Protein AF-0000000081352346 (afdb_homodimer)

Solvent-accessible surface area (backbone atoms only — not comparable to full-atom values): 15328 Å² total; per-residue (Å²): 121,77,80,64,69,74,57,73,77,65,72,72,70,68,69,68,62,64,83,67,43,49,46,31,8,33,27,40,32,35,30,35,24,39,84,90,34,55,32,55,65,33,42,35,36,36,27,31,54,47,97,57,98,49,74,63,44,80,37,30,72,49,52,19,38,88,72,5,35,43,74,44,60,26,45,48,70,31,82,56,86,77,39,43,28,40,38,38,42,38,58,53,92,51,90,59,80,88,38,24,44,31,44,57,38,34,52,50,72,88,39,56,20,75,35,71,58,47,81,43,69,44,64,49,34,29,42,40,47,48,41,44,47,56,61,53,44,74,44,74,76,125,127,74,78,71,63,70,60,72,75,64,74,73,69,68,70,69,64,65,84,67,42,51,48,30,9,33,27,38,31,36,30,33,25,39,84,89,34,56,32,55,64,33,42,35,35,34,28,32,54,48,98,57,98,49,75,62,44,79,35,31,73,50,52,19,38,90,71,5,36,42,74,45,59,25,44,50,71,32,80,56,85,77,39,43,28,40,40,37,42,36,58,52,92,51,88,61,80,88,40,23,45,31,44,55,38,35,52,51,71,87,38,55,20,72,35,71,59,46,80,43,69,45,63,48,34,29,41,40,47,48,43,46,46,57,60,52,45,75,44,74,78,126

Foldseek 3Di:
DVVPPVDDPVVCPVCPVVLWFFKKKFKEKEAEAAPPAGDWFKKKWKWFDDPDPDDTHTFFIDTAHRRRIDMDMGIDGHNDQTWIKMKIWACRVNPDPDKTKIDMDTDDSVQMDTDTGTPDYHYPYYDHPNDDDPVIDIDNDD/DVVVPVPDPPVCPVCPVVLWFFKKKFKEKEAEAAPPAGDWFKKKWKWFDDPDPDDTHTFWIDTAHRRRIDMDMGMDGHNDQTWIKMKIFACRVNPDPDWTKIDMDTDDSVRMDTDTGTPDYHYPYYDHPNDDDPVIDIDRDD

Sequence (284 aa):
MFLKAVLLILLSISSISALVGRTQSAAVRGVLICDGRPAIGVTVKLYDDDRGLDADDLMASGKTNQRGEFHLSGSEDEMTPIDPKLNIYHDCNDGIKPCQRKFTIKLPDSYISQGKTPSKVYDAGTIQLAGSFPGETRDCLHMFLKAVLLILLSISSISALVGRTQSAAVRGVLICDGRPAIGVTVKLYDDDRGLDADDLMASGKTNQRGEFHLSGSEDEMTPIDPKLNIYHDCNDGIKPCQRKFTIKLPDSYISQGKTPSKVYDAGTIQLAGSFPGETRDCLH

Structure (mmCIF, N/CA/C/O backbone):
data_AF-0000000081352346-model_v1
#
loop_
_entity.id
_entity.type
_entity.pdbx_description
1 polymer 'Uncharacterized protein'
#
loop_
_atom_site.group_PDB
_atom_site.id
_atom_site.type_symbol
_atom_site.label_atom_id
_atom_site.label_alt_id
_atom_site.label_comp_id
_atom_site.label_asym_id
_atom_site.label_entity_id
_atom_site.label_seq_id
_atom_site.pdbx_PDB_ins_code
_atom_site.Cartn_x
_atom_site.Cartn_y
_atom_site.Cartn_z
_atom_site.occupancy
_atom_site.B_iso_or_equiv
_atom_site.auth_seq_id
_atom_site.auth_comp_id
_atom_site.auth_asym_id
_atom_site.auth_atom_id
_atom_site.pdbx_PDB_model_num
ATOM 1 N N . MET A 1 1 ? -0.458 -57.312 -55.344 1 35.56 1 MET A N 1
ATOM 2 C CA . MET A 1 1 ? -1.522 -56.312 -55.281 1 35.56 1 MET A CA 1
ATOM 3 C C . MET A 1 1 ? -2.012 -56.125 -53.844 1 35.56 1 MET A C 1
ATOM 5 O O . MET A 1 1 ? -2.426 -55.031 -53.469 1 35.56 1 MET A O 1
ATOM 9 N N . PHE A 1 2 ? -2.16 -57.312 -53.062 1 45.59 2 PHE A N 1
ATOM 10 C CA . PHE A 1 2 ? -2.748 -57.25 -51.75 1 45.59 2 PHE A CA 1
ATOM 11 C C . PHE A 1 2 ? -1.75 -56.688 -50.719 1 45.59 2 PHE A C 1
ATOM 13 O O . PHE A 1 2 ? -2.119 -56.375 -49.594 1 45.59 2 PHE A O 1
ATOM 20 N N . LEU A 1 3 ? -0.378 -56.812 -50.969 1 41.81 3 LEU A N 1
ATOM 21 C CA . LEU A 1 3 ? 0.623 -56.344 -50.031 1 41.81 3 LEU A CA 1
ATOM 22 C C . LEU A 1 3 ? 0.544 -54.812 -49.906 1 41.81 3 LEU A C 1
ATOM 24 O O . LEU A 1 3 ? 1.227 -54.219 -49.062 1 41.81 3 LEU A O 1
ATOM 28 N N . LYS A 1 4 ? 0.038 -54.188 -51.062 1 40.5 4 LYS A N 1
ATOM 29 C CA . LYS A 1 4 ? 0.12 -52.719 -51.062 1 40.5 4 LYS A CA 1
ATOM 30 C C . LYS A 1 4 ? -0.688 -52.125 -49.906 1 40.5 4 LYS A C 1
ATOM 32 O O . LYS A 1 4 ? -0.552 -50.938 -49.594 1 40.5 4 LYS A O 1
ATOM 37 N N . ALA A 1 5 ? -1.791 -52.812 -49.719 1 41.94 5 ALA A N 1
ATOM 38 C CA . ALA A 1 5 ? -2.758 -51.938 -49.062 1 41.94 5 ALA A CA 1
ATOM 39 C C . ALA A 1 5 ? -2.504 -51.906 -47.562 1 41.94 5 ALA A C 1
ATOM 41 O O . ALA A 1 5 ? -3.258 -51.281 -46.812 1 41.94 5 ALA A O 1
ATOM 42 N N . VAL A 1 6 ? -1.802 -52.906 -47.031 1 48.19 6 VAL A N 1
ATOM 43 C CA . VAL A 1 6 ? -1.75 -52.781 -45.594 1 48.19 6 VAL A CA 1
ATOM 44 C C . VAL A 1 6 ? -0.95 -51.531 -45.188 1 48.19 6 VAL A C 1
ATOM 46 O O . VAL A 1 6 ? -0.602 -51.344 -44.031 1 48.19 6 VAL A O 1
ATOM 49 N N . LEU A 1 7 ? -0.473 -50.781 -46.281 1 40.06 7 LEU A N 1
ATOM 50 C CA . LEU A 1 7 ? 0.471 -49.75 -45.844 1 40.06 7 LEU A CA 1
ATOM 51 C C . LEU A 1 7 ? -0.11 -48.906 -44.719 1 40.06 7 LEU A C 1
ATOM 53 O O . LEU A 1 7 ? 0.518 -48.75 -43.656 1 40.06 7 LEU A O 1
ATOM 57 N N . LEU A 1 8 ? -0.041 -47.5 -44.969 1 41.44 8 LEU A N 1
ATOM 58 C CA . LEU A 1 8 ? 0.347 -46.312 -44.281 1 41.44 8 LEU A CA 1
ATOM 59 C C . LEU A 1 8 ? -0.8 -45.781 -43.406 1 41.44 8 LEU A C 1
ATOM 61 O O . LEU A 1 8 ? -1.386 -44.75 -43.719 1 41.44 8 LEU A O 1
ATOM 65 N N . ILE A 1 9 ? -1.853 -46.625 -43.188 1 45.47 9 ILE A N 1
ATOM 66 C CA . ILE A 1 9 ? -2.6 -45.781 -42.281 1 45.47 9 ILE A CA 1
ATOM 67 C C . ILE A 1 9 ? -1.724 -45.406 -41.062 1 45.47 9 ILE A C 1
ATOM 69 O O . ILE A 1 9 ? -1.449 -46.25 -40.219 1 45.47 9 ILE A O 1
ATOM 73 N N . LEU A 1 10 ? -0.438 -44.906 -41.281 1 44.53 10 LEU A N 1
ATOM 74 C CA . LEU A 1 10 ? 0.182 -44.156 -40.219 1 44.53 10 LEU A CA 1
ATOM 75 C C . LEU A 1 10 ? -0.856 -43.344 -39.438 1 44.53 10 LEU A C 1
ATOM 77 O O . LEU A 1 10 ? -1.447 -42.406 -40 1 44.53 10 LEU A O 1
ATOM 81 N N . LEU A 1 11 ? -1.68 -44.031 -38.656 1 45.81 11 LEU A N 1
ATOM 82 C CA . LEU A 1 11 ? -2.365 -43.312 -37.594 1 45.81 11 LEU A CA 1
ATOM 83 C C . LEU A 1 11 ? -1.514 -42.156 -37.094 1 45.81 11 LEU A C 1
ATOM 85 O O . LEU A 1 11 ? -0.454 -42.375 -36.5 1 45.81 11 LEU A O 1
ATOM 89 N N . SER A 1 12 ? -1.348 -41.094 -37.938 1 45.81 12 SER A N 1
ATOM 90 C CA . SER A 1 12 ? -0.944 -39.812 -37.344 1 45.81 12 SER A CA 1
ATOM 91 C C . SER A 1 12 ? -1.551 -39.625 -35.969 1 45.81 12 SER A C 1
ATOM 93 O O . SER A 1 12 ? -2.736 -39.312 -35.844 1 45.81 12 SER A O 1
ATOM 95 N N . ILE A 1 13 ? -1.298 -40.531 -35.031 1 45.78 13 ILE A N 1
ATOM 96 C CA . ILE A 1 13 ? -1.485 -40.031 -33.688 1 45.78 13 ILE A CA 1
ATOM 97 C C . ILE A 1 13 ? -1.03 -38.594 -33.562 1 45.78 13 ILE A C 1
ATOM 99 O O . ILE A 1 13 ? 0.167 -38.312 -33.656 1 45.78 13 ILE A O 1
ATOM 103 N N . SER A 1 14 ? -1.643 -37.719 -34.344 1 45.28 14 SER A N 1
ATOM 104 C CA . SER A 1 14 ? -1.488 -36.344 -33.906 1 45.28 14 SER A CA 1
ATOM 105 C C . SER A 1 14 ? -1.472 -36.25 -32.375 1 45.28 14 SER A C 1
ATOM 107 O O . SER A 1 14 ? -2.492 -36.5 -31.719 1 45.28 14 SER A O 1
ATOM 109 N N . SER A 1 15 ? -0.421 -36.781 -31.75 1 46.72 15 SER A N 1
ATOM 110 C CA . SER A 1 15 ? -0.227 -36.281 -30.391 1 46.72 15 SER A CA 1
ATOM 111 C C . SER A 1 15 ? -0.682 -34.844 -30.25 1 46.72 15 SER A C 1
ATOM 113 O O . SER A 1 15 ? 0.035 -33.906 -30.641 1 46.72 15 SER A O 1
ATOM 115 N N . ILE A 1 16 ? -1.926 -34.625 -30.562 1 44.47 16 ILE A N 1
ATOM 116 C CA . ILE A 1 16 ? -2.293 -33.344 -29.969 1 44.47 16 ILE A CA 1
ATOM 117 C C . ILE A 1 16 ? -1.6 -33.156 -28.625 1 44.47 16 ILE A C 1
ATOM 119 O O . ILE A 1 16 ? -1.949 -33.844 -27.656 1 44.47 16 ILE A O 1
ATOM 123 N N . SER A 1 17 ? -0.328 -33.188 -28.625 1 44.06 17 SER A N 1
ATOM 124 C CA . SER A 1 17 ? 0.228 -32.625 -27.406 1 44.06 17 SER A CA 1
ATOM 125 C C . SER A 1 17 ? -0.65 -31.5 -26.859 1 44.06 17 SER A C 1
ATOM 127 O O . SER A 1 17 ? -0.782 -30.453 -27.484 1 44.06 17 SER A O 1
ATOM 129 N N . ALA A 1 18 ? -1.83 -31.812 -26.438 1 46.66 18 ALA A N 1
ATOM 130 C CA . ALA A 1 18 ? -2.514 -30.797 -25.656 1 46.66 18 ALA A CA 1
ATOM 131 C C . ALA A 1 18 ? -1.518 -29.812 -25.047 1 46.66 18 ALA A C 1
ATOM 133 O O . ALA A 1 18 ? -0.593 -30.219 -24.328 1 46.66 18 ALA A O 1
ATOM 134 N N . LEU A 1 19 ? -1.11 -28.875 -25.75 1 48.84 19 LEU A N 1
ATOM 135 C CA . LEU A 1 19 ? -0.397 -27.75 -25.141 1 48.84 19 LEU A CA 1
ATOM 136 C C . LEU A 1 19 ? -0.867 -27.531 -23.703 1 48.84 19 LEU A C 1
ATOM 138 O O . LEU A 1 19 ? -1.85 -26.828 -23.469 1 48.84 19 LEU A O 1
ATOM 142 N N . VAL A 1 20 ? -1.03 -28.609 -22.875 1 54.97 20 VAL A N 1
ATOM 143 C CA . VAL A 1 20 ? -1.454 -28.594 -21.469 1 54.97 20 VAL A CA 1
ATOM 144 C C . VAL A 1 20 ? -0.704 -27.5 -20.719 1 54.97 20 VAL A C 1
ATOM 146 O O . VAL A 1 20 ? 0.53 -27.484 -20.703 1 54.97 20 VAL A O 1
ATOM 149 N N . GLY A 1 21 ? -1.212 -26.328 -20.516 1 71.56 21 GLY A N 1
ATOM 150 C CA . GLY A 1 21 ? -0.652 -25.297 -19.656 1 71.56 21 GLY A CA 1
ATOM 151 C C . GLY A 1 21 ? -0.057 -25.844 -18.375 1 71.56 21 GLY A C 1
ATOM 152 O O . GLY A 1 21 ? -0.24 -27.031 -18.062 1 71.56 21 GLY A O 1
ATOM 153 N N . ARG A 1 22 ? 1.06 -25.344 -17.891 1 88.62 22 ARG A N 1
ATOM 154 C CA . ARG A 1 22 ? 1.687 -25.688 -16.609 1 88.62 22 ARG A CA 1
ATOM 155 C C . ARG A 1 22 ? 0.92 -25.078 -15.445 1 88.62 22 ARG A C 1
ATOM 157 O O . ARG A 1 22 ? 0.465 -23.938 -15.531 1 88.62 22 ARG A O 1
ATOM 164 N N . THR A 1 23 ? 0.645 -26.016 -14.438 1 95.25 23 THR A N 1
ATOM 165 C CA . THR A 1 23 ? 0.012 -25.531 -13.211 1 95.25 23 THR A CA 1
ATOM 166 C C . THR A 1 23 ? 0.986 -24.688 -12.398 1 95.25 23 THR A C 1
ATOM 168 O O . THR A 1 23 ? 2.127 -25.094 -12.164 1 95.25 23 THR A O 1
ATOM 171 N N . GLN A 1 24 ? 0.553 -23.469 -12.102 1 97.12 24 GLN A N 1
ATOM 172 C CA . GLN A 1 24 ? 1.325 -22.562 -11.273 1 97.12 24 GLN A CA 1
ATOM 173 C C . GLN A 1 24 ? 0.486 -22.016 -10.117 1 97.12 24 GLN A C 1
ATOM 175 O O . GLN A 1 24 ? -0.738 -21.922 -10.227 1 97.12 24 GLN A O 1
ATOM 180 N N . SER A 1 25 ? 1.12 -21.75 -8.992 1 98.25 25 SER A N 1
ATOM 181 C CA . SER A 1 25 ? 0.395 -21.328 -7.801 1 98.25 25 SER A CA 1
ATOM 182 C C . SER A 1 25 ? 1.075 -20.141 -7.129 1 98.25 25 SER A C 1
ATOM 184 O O . SER A 1 25 ? 2.234 -19.844 -7.422 1 98.25 25 SER A O 1
ATOM 186 N N . ALA A 1 26 ? 0.337 -19.453 -6.328 1 98.62 26 ALA A N 1
ATOM 187 C CA . ALA A 1 26 ? 0.814 -18.359 -5.5 1 98.62 26 ALA A CA 1
ATOM 188 C C . ALA A 1 26 ? 0.029 -18.266 -4.191 1 98.62 26 ALA A C 1
ATOM 190 O O . ALA A 1 26 ? -1.116 -18.719 -4.121 1 98.62 26 ALA A O 1
ATOM 191 N N . ALA A 1 27 ? 0.667 -17.688 -3.18 1 98.88 27 ALA A N 1
ATOM 192 C CA . ALA A 1 27 ? 0.032 -17.453 -1.885 1 98.88 27 ALA A CA 1
ATOM 193 C C . ALA A 1 27 ? 0.396 -16.078 -1.328 1 98.88 27 ALA A C 1
ATOM 195 O O . ALA A 1 27 ? 1.504 -15.594 -1.552 1 98.88 27 ALA A O 1
ATOM 196 N N . VAL A 1 28 ? -0.519 -15.523 -0.665 1 98.88 28 VAL A N 1
ATOM 197 C CA . VAL A 1 28 ? -0.331 -14.211 -0.061 1 98.88 28 VAL A CA 1
ATOM 198 C C . VAL A 1 28 ? -1.029 -14.164 1.296 1 98.88 28 VAL A C 1
ATOM 200 O O . VAL A 1 28 ? -2.094 -14.758 1.477 1 98.88 28 VAL A O 1
ATOM 203 N N . ARG A 1 29 ? -0.465 -13.477 2.211 1 98.88 29 ARG A N 1
ATOM 204 C CA . ARG A 1 29 ? -1.07 -13.203 3.51 1 98.88 29 ARG A CA 1
ATOM 205 C C . ARG A 1 29 ? -0.835 -11.758 3.934 1 98.88 29 ARG A C 1
ATOM 207 O O . ARG A 1 29 ? -0.012 -11.055 3.34 1 98.88 29 ARG A O 1
ATOM 214 N N . GLY A 1 30 ? -1.543 -11.328 4.902 1 98.81 30 GLY A N 1
ATOM 215 C CA . GLY A 1 30 ? -1.367 -9.992 5.449 1 98.81 30 GLY A CA 1
ATOM 216 C C . GLY A 1 30 ? -2.381 -9.648 6.52 1 98.81 30 GLY A C 1
ATOM 217 O O . GLY A 1 30 ? -3.17 -10.5 6.938 1 98.81 30 GLY A O 1
ATOM 218 N N . VAL A 1 31 ? -2.223 -8.469 7.051 1 98.88 31 VAL A N 1
ATOM 219 C CA . VAL A 1 31 ? -3.139 -7.883 8.023 1 98.88 31 VAL A CA 1
ATOM 220 C C . VAL A 1 31 ? -3.658 -6.543 7.508 1 98.88 31 VAL A C 1
ATOM 222 O O . VAL A 1 31 ? -2.885 -5.719 7.012 1 98.88 31 VAL A O 1
ATOM 225 N N . LEU A 1 32 ? -4.887 -6.398 7.582 1 98.88 32 LEU A N 1
ATOM 226 C CA . LEU A 1 32 ? -5.496 -5.129 7.199 1 98.88 32 LEU A CA 1
ATOM 227 C C . LEU A 1 32 ? -6.008 -4.383 8.422 1 98.88 32 LEU A C 1
ATOM 229 O O . LEU A 1 32 ? -6.629 -4.98 9.305 1 98.88 32 LEU A O 1
ATOM 233 N N . ILE A 1 33 ? -5.715 -3.115 8.445 1 98.62 33 ILE A N 1
ATOM 234 C CA . ILE A 1 33 ? -6.215 -2.281 9.539 1 98.62 33 ILE A CA 1
ATOM 235 C C . ILE A 1 33 ? -6.887 -1.034 8.961 1 98.62 33 ILE A C 1
ATOM 237 O O . ILE A 1 33 ? -6.574 -0.611 7.848 1 98.62 33 ILE A O 1
ATOM 241 N N . CYS A 1 34 ? -7.793 -0.484 9.688 1 97.94 34 CYS A N 1
ATOM 242 C CA . CYS A 1 34 ? -8.469 0.776 9.406 1 97.94 34 CYS A CA 1
ATOM 243 C C . CYS A 1 34 ? -8.43 1.699 10.617 1 97.94 34 CYS A C 1
ATOM 245 O O . CYS A 1 34 ? -9.109 1.445 11.617 1 97.94 34 CYS A O 1
ATOM 247 N N . ASP A 1 35 ? -7.609 2.738 10.516 1 96 35 ASP A N 1
ATOM 248 C CA . ASP A 1 35 ? -7.465 3.73 11.57 1 96 35 ASP A CA 1
ATOM 249 C C . ASP A 1 35 ? -7.09 3.068 12.898 1 96 35 ASP A C 1
ATOM 251 O O . ASP A 1 35 ? -7.695 3.355 13.938 1 96 35 ASP A O 1
ATOM 255 N N . GLY A 1 36 ? -6.188 2.168 12.75 1 93.62 36 GLY A N 1
ATOM 256 C CA . GLY A 1 36 ? -5.59 1.606 13.945 1 93.62 36 GLY A CA 1
ATOM 257 C C . GLY A 1 36 ? -6.336 0.396 14.477 1 93.62 36 GLY A C 1
ATOM 258 O O . GLY A 1 36 ? -5.91 -0.228 15.445 1 93.62 36 GLY A O 1
ATOM 259 N N . ARG A 1 37 ? -7.414 0.087 13.859 1 97.12 37 ARG A N 1
ATOM 260 C CA . ARG A 1 37 ? -8.172 -1.093 14.258 1 97.12 37 ARG A CA 1
ATOM 261 C C . ARG A 1 37 ? -8.141 -2.16 13.172 1 97.12 37 ARG A C 1
ATOM 263 O O . ARG A 1 37 ? -8.016 -1.842 11.984 1 97.12 37 ARG A O 1
ATOM 270 N N . PRO A 1 38 ? -8.266 -3.459 13.625 1 98.56 38 PRO A N 1
ATOM 271 C CA . PRO A 1 38 ? -8.359 -4.496 12.594 1 98.56 38 PRO A CA 1
ATOM 272 C C . PRO A 1 38 ? -9.508 -4.262 11.617 1 98.56 38 PRO A C 1
ATOM 274 O O . PRO A 1 38 ? -10.625 -3.941 12.039 1 98.56 38 PRO A O 1
ATOM 277 N N . ALA A 1 39 ? -9.258 -4.336 10.398 1 98.5 39 ALA A N 1
ATOM 278 C CA . ALA A 1 39 ? -10.312 -4.289 9.391 1 98.5 39 ALA A CA 1
ATOM 279 C C . ALA A 1 39 ? -10.938 -5.664 9.188 1 98.5 39 ALA A C 1
ATOM 281 O O . ALA A 1 39 ? -10.438 -6.477 8.406 1 98.5 39 ALA A O 1
ATOM 282 N N . ILE A 1 40 ? -12.008 -5.914 9.781 1 98.31 40 ILE A N 1
ATOM 283 C CA . ILE A 1 40 ? -12.641 -7.227 9.852 1 98.31 40 ILE A CA 1
ATOM 284 C C . ILE A 1 40 ? -13.594 -7.406 8.672 1 98.31 40 ILE A C 1
ATOM 286 O O . ILE A 1 40 ? -14.328 -6.48 8.312 1 98.31 40 ILE A O 1
ATOM 290 N N . GLY A 1 41 ? -13.602 -8.516 8.094 1 97.88 41 GLY A N 1
ATOM 291 C CA . GLY A 1 41 ? -14.57 -8.867 7.07 1 97.88 41 GLY A CA 1
ATOM 292 C C . GLY A 1 41 ? -14.289 -8.227 5.727 1 97.88 41 GLY A C 1
ATOM 293 O O . GLY A 1 41 ? -15.195 -8.062 4.906 1 97.88 41 GLY A O 1
ATOM 294 N N . VAL A 1 42 ? -13.078 -7.785 5.539 1 98 42 VAL A N 1
ATOM 295 C CA . VAL A 1 42 ? -12.68 -7.195 4.266 1 98 42 VAL A CA 1
ATOM 296 C C . VAL A 1 42 ? -12.469 -8.297 3.229 1 98 42 VAL A C 1
ATOM 298 O O . VAL A 1 42 ? -11.781 -9.281 3.492 1 98 42 VAL A O 1
ATOM 301 N N . THR A 1 43 ? -13.055 -8.117 2.059 1 98.25 43 THR A N 1
ATOM 302 C CA . THR A 1 43 ? -12.906 -9.086 0.981 1 98.25 43 THR A CA 1
ATOM 303 C C . THR A 1 43 ? -11.547 -8.93 0.299 1 98.25 43 THR A C 1
ATOM 305 O O . THR A 1 43 ? -11.164 -7.82 -0.083 1 98.25 43 THR A O 1
ATOM 308 N N . VAL A 1 44 ? -10.883 -10.062 0.194 1 98.75 44 VAL A N 1
ATOM 309 C CA . VAL A 1 44 ? -9.609 -10.125 -0.517 1 98.75 44 VAL A CA 1
ATOM 310 C C . VAL A 1 44 ? -9.664 -11.219 -1.575 1 98.75 44 VAL A C 1
ATOM 312 O O . VAL A 1 44 ? -10.242 -12.281 -1.348 1 98.75 44 VAL A O 1
ATOM 315 N N . LYS A 1 45 ? -9.078 -10.922 -2.725 1 98.5 45 LYS A N 1
ATOM 316 C CA . LYS A 1 45 ? -9.055 -11.891 -3.818 1 98.5 45 LYS A CA 1
ATOM 317 C C . LYS A 1 45 ? -7.676 -11.953 -4.469 1 98.5 45 LYS A C 1
ATOM 319 O O . LYS A 1 45 ? -7.027 -10.93 -4.664 1 98.5 45 LYS A O 1
ATOM 324 N N . LEU A 1 46 ? -7.262 -13.148 -4.73 1 98.56 46 LEU A N 1
ATOM 325 C CA . LEU A 1 46 ? -6.047 -13.438 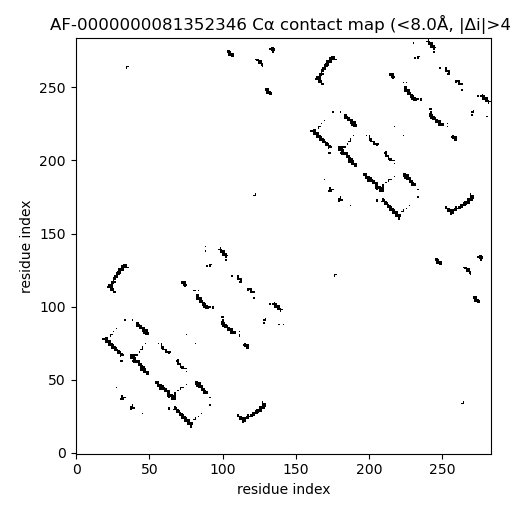-5.484 1 98.56 46 LEU A CA 1
ATOM 326 C C . LEU A 1 46 ? -6.379 -13.828 -6.922 1 98.56 46 LEU A C 1
ATOM 328 O O . LEU A 1 46 ? -7.133 -14.773 -7.156 1 98.56 46 LEU A O 1
ATOM 332 N N . TYR A 1 47 ? -5.832 -13.047 -7.855 1 97.25 47 TYR A N 1
ATOM 333 C CA . TYR A 1 47 ? -6.098 -13.266 -9.273 1 97.25 47 TYR A CA 1
ATOM 334 C C . TYR A 1 47 ? -4.816 -13.617 -10.016 1 97.25 47 TYR A C 1
ATOM 336 O O . TYR A 1 47 ? -3.717 -13.297 -9.562 1 97.25 47 TYR A O 1
ATOM 344 N N . ASP A 1 48 ? -4.992 -14.289 -11.086 1 95.88 48 ASP A N 1
ATOM 345 C CA . ASP A 1 48 ? -4.023 -14.273 -12.18 1 95.88 48 ASP A CA 1
ATOM 346 C C . ASP A 1 48 ? -4.391 -13.227 -13.227 1 95.88 48 ASP A C 1
ATOM 348 O O . ASP A 1 48 ? -5.438 -13.328 -13.875 1 95.88 48 ASP A O 1
ATOM 352 N N . ASP A 1 49 ? -3.51 -12.211 -13.234 1 91.25 49 ASP A N 1
ATOM 353 C CA . ASP A 1 49 ? -3.758 -11.117 -14.172 1 91.25 49 ASP A CA 1
ATOM 354 C C . ASP A 1 49 ? -3.416 -11.531 -15.602 1 91.25 49 ASP A C 1
ATOM 356 O O . ASP A 1 49 ? -2.262 -11.836 -15.906 1 91.25 49 ASP A O 1
ATOM 360 N N . ASP A 1 50 ? -4.34 -11.547 -16.469 1 78.75 50 ASP A N 1
ATOM 361 C CA . ASP A 1 50 ? -4.09 -11.891 -17.875 1 78.75 50 ASP A CA 1
ATOM 362 C C . ASP A 1 50 ? -3.967 -10.633 -18.734 1 78.75 50 ASP A C 1
ATOM 364 O O . ASP A 1 50 ? -4.832 -9.758 -18.688 1 78.75 50 ASP A O 1
ATOM 368 N N . ARG A 1 51 ? -2.775 -10.148 -19.094 1 61.94 51 ARG A N 1
ATOM 369 C CA . ARG A 1 51 ? -2.465 -8.945 -19.875 1 61.94 51 ARG A CA 1
ATOM 370 C C . ARG A 1 51 ? -3.117 -9 -21.25 1 61.94 51 ARG A C 1
ATOM 372 O O . ARG A 1 51 ? -3.201 -7.984 -21.938 1 61.94 51 ARG A O 1
ATOM 379 N N . GLY A 1 52 ? -4.133 -9.773 -21.438 1 55.56 52 GLY A N 1
ATOM 380 C CA . GLY A 1 52 ? -4.789 -9.867 -22.734 1 55.56 52 GLY A CA 1
ATOM 381 C C . GLY A 1 52 ? -6.301 -9.758 -22.641 1 55.56 52 GLY A C 1
ATOM 382 O O . GLY A 1 52 ? -6.824 -9.062 -21.766 1 55.56 52 GLY A O 1
ATOM 383 N N . LEU A 1 53 ? -6.926 -10.18 -23.734 1 56.12 53 LEU A N 1
ATOM 384 C CA . LEU A 1 53 ? -8.359 -10.078 -23.984 1 56.12 53 LEU A CA 1
ATOM 385 C C . LEU A 1 53 ? -9.156 -10.875 -22.953 1 56.12 53 LEU A C 1
ATOM 387 O O . LEU A 1 53 ? -10.367 -10.719 -22.844 1 56.12 53 LEU A O 1
ATOM 391 N N . ASP A 1 54 ? -8.391 -11.586 -22.109 1 59.78 54 ASP A N 1
ATOM 392 C CA . ASP A 1 54 ? -9.156 -12.461 -21.234 1 59.78 54 ASP A CA 1
ATOM 393 C C . ASP A 1 54 ? -9.266 -11.867 -19.828 1 59.78 54 ASP A C 1
ATOM 395 O O . ASP A 1 54 ? -8.406 -11.094 -19.406 1 59.78 54 ASP A O 1
ATOM 399 N N . ALA A 1 55 ? -10.398 -12.117 -19.281 1 71.81 55 ALA A N 1
ATOM 400 C CA . ALA A 1 55 ? -10.688 -11.688 -17.906 1 71.81 55 ALA A CA 1
ATOM 401 C C . ALA A 1 55 ? -9.719 -12.328 -16.922 1 71.81 55 ALA A C 1
ATOM 403 O O . ALA A 1 55 ? -9.195 -13.414 -17.172 1 71.81 55 ALA A O 1
ATOM 404 N N . ASP A 1 56 ? -9.359 -11.57 -15.852 1 82.94 56 ASP A N 1
ATOM 405 C CA . ASP A 1 56 ? -8.555 -12.109 -14.758 1 82.94 56 ASP A CA 1
ATOM 406 C C . ASP A 1 56 ? -9.156 -13.414 -14.227 1 82.94 56 ASP A C 1
ATOM 408 O O . ASP A 1 56 ? -10.375 -13.555 -14.148 1 82.94 56 ASP A O 1
ATOM 412 N N . ASP A 1 57 ? -8.273 -14.43 -13.992 1 91.25 57 ASP A N 1
ATOM 413 C CA . ASP A 1 57 ? -8.727 -15.68 -13.383 1 91.25 57 ASP A CA 1
ATOM 414 C C . ASP A 1 57 ? -8.656 -15.602 -11.859 1 91.25 57 ASP A C 1
ATOM 416 O O . ASP A 1 57 ? -7.602 -15.305 -11.297 1 91.25 57 ASP A O 1
ATOM 420 N N . LEU A 1 58 ? -9.766 -15.875 -11.266 1 95.56 58 LEU A N 1
ATOM 421 C CA . LEU A 1 58 ? -9.805 -15.914 -9.805 1 95.56 58 LEU A CA 1
ATOM 422 C C . LEU A 1 58 ? -9.141 -17.172 -9.281 1 95.56 58 LEU A C 1
ATOM 424 O O . LEU A 1 58 ? -9.586 -18.281 -9.57 1 95.56 58 LEU A O 1
ATOM 428 N N . MET A 1 59 ? -8.109 -16.953 -8.5 1 97.38 59 MET A N 1
ATOM 429 C CA . MET A 1 59 ? -7.41 -18.109 -7.938 1 97.38 59 MET A CA 1
ATOM 430 C C . MET A 1 59 ? -7.918 -18.422 -6.535 1 97.38 59 MET A C 1
ATOM 432 O O . MET A 1 59 ? -7.961 -19.578 -6.133 1 97.38 59 MET A O 1
ATOM 436 N N . ALA A 1 60 ? -8.211 -17.438 -5.75 1 98.25 60 ALA A N 1
ATOM 437 C CA . ALA A 1 60 ? -8.711 -17.609 -4.387 1 98.25 60 ALA A CA 1
ATOM 438 C C . ALA A 1 60 ? -9.414 -16.344 -3.9 1 98.25 60 ALA A C 1
ATOM 440 O O . ALA A 1 60 ? -9.148 -15.25 -4.395 1 98.25 60 ALA A O 1
ATOM 441 N N . SER A 1 61 ? -10.297 -16.531 -2.984 1 98.5 61 SER A N 1
ATOM 442 C CA . SER A 1 61 ? -11 -15.43 -2.33 1 98.5 61 SER A CA 1
ATOM 443 C C . SER A 1 61 ? -11.18 -15.695 -0.839 1 98.5 61 SER A C 1
ATOM 445 O O . SER A 1 61 ? -11.227 -16.844 -0.413 1 98.5 61 SER A O 1
ATOM 447 N N . GLY A 1 62 ? -11.211 -14.641 -0.078 1 98.44 62 GLY A N 1
ATOM 448 C CA . GLY A 1 62 ? -11.438 -14.742 1.355 1 98.44 62 GLY A CA 1
ATOM 449 C C . GLY A 1 62 ? -11.781 -13.414 2 1 98.44 62 GLY A C 1
ATOM 450 O O . GLY A 1 62 ? -12 -12.414 1.305 1 98.44 62 GLY A O 1
ATOM 451 N N . LYS A 1 63 ? -11.961 -13.492 3.322 1 98.62 63 LYS A N 1
ATOM 452 C CA . LYS A 1 63 ? -12.219 -12.305 4.137 1 98.62 63 LYS A CA 1
ATOM 453 C C . LYS A 1 63 ? -11.273 -12.25 5.34 1 98.62 63 LYS A C 1
ATOM 455 O O . LYS A 1 63 ? -10.852 -13.297 5.848 1 98.62 63 LYS A O 1
ATOM 460 N N . THR A 1 64 ? -10.977 -11.07 5.691 1 98.88 64 THR A N 1
ATOM 461 C CA . THR A 1 64 ? -10.148 -10.93 6.879 1 98.88 64 THR A CA 1
ATOM 462 C C . THR A 1 64 ? -10.906 -11.398 8.125 1 98.88 64 THR A C 1
ATOM 464 O O . THR A 1 64 ? -12.125 -11.258 8.203 1 98.88 64 THR A O 1
ATOM 467 N N . ASN A 1 65 ? -10.156 -11.898 9.055 1 98.75 65 ASN A N 1
ATOM 468 C CA . ASN A 1 65 ? -10.742 -12.375 10.305 1 98.75 65 ASN A CA 1
ATOM 469 C C . ASN A 1 65 ? -10.812 -11.258 11.344 1 98.75 65 ASN A C 1
ATOM 471 O O . ASN A 1 65 ? -10.672 -10.086 11.016 1 98.75 65 ASN A O 1
ATOM 475 N N . GLN A 1 66 ? -11.023 -11.586 12.641 1 98.62 66 GLN A N 1
ATOM 476 C CA . GLN A 1 66 ? -11.266 -10.633 13.719 1 98.62 66 GLN A CA 1
ATOM 477 C C . GLN A 1 66 ? -10.008 -9.828 14.031 1 98.62 66 GLN A C 1
ATOM 479 O O . GLN A 1 66 ? -10.078 -8.797 14.703 1 98.62 66 GLN A O 1
ATOM 484 N N . ARG A 1 67 ? -8.891 -10.328 13.578 1 98.62 67 ARG A N 1
ATOM 485 C CA . ARG A 1 67 ? -7.637 -9.609 13.797 1 98.62 67 ARG A CA 1
ATOM 486 C C . ARG A 1 67 ? -7.195 -8.875 12.539 1 98.62 67 ARG A C 1
ATOM 488 O O . ARG A 1 67 ? -6.07 -8.383 12.461 1 98.62 67 ARG A O 1
ATOM 495 N N . GLY A 1 68 ? -8.023 -8.891 11.484 1 98.88 68 GLY A N 1
ATOM 496 C CA . GLY A 1 68 ? -7.691 -8.266 10.219 1 98.88 68 GLY A CA 1
ATOM 497 C C . GLY A 1 68 ? -6.785 -9.117 9.344 1 98.88 68 GLY A C 1
ATOM 498 O O . GLY A 1 68 ? -6.258 -8.641 8.336 1 98.88 68 GLY A O 1
ATOM 499 N N . GLU A 1 69 ? -6.617 -10.352 9.711 1 98.94 69 GLU A N 1
ATOM 500 C CA . GLU A 1 69 ? -5.672 -11.219 9.016 1 98.94 69 GLU A CA 1
ATOM 501 C C . GLU A 1 69 ? -6.336 -11.938 7.848 1 98.94 69 GLU A C 1
ATOM 503 O O . GLU A 1 69 ? -7.523 -12.266 7.906 1 98.94 69 GLU A O 1
ATOM 508 N N . PHE A 1 70 ? -5.59 -12.227 6.859 1 98.88 70 PHE A N 1
ATOM 509 C CA . PHE A 1 70 ? -6.027 -13.07 5.758 1 98.88 70 PHE A CA 1
ATOM 510 C C . PHE A 1 70 ? -4.875 -13.922 5.234 1 98.88 70 PHE A C 1
ATOM 512 O O . PHE A 1 70 ? -3.707 -13.594 5.457 1 98.88 70 PHE A O 1
ATOM 519 N N . HIS A 1 71 ? -5.176 -14.961 4.605 1 98.88 71 HIS A N 1
ATOM 520 C CA . HIS A 1 71 ? -4.285 -15.852 3.875 1 98.88 71 HIS A CA 1
ATOM 521 C C . HIS A 1 71 ? -4.992 -16.469 2.674 1 98.88 71 HIS A C 1
ATOM 523 O O . HIS A 1 71 ? -6.039 -17.109 2.826 1 98.88 71 HIS A O 1
ATOM 529 N N . LEU A 1 72 ? -4.461 -16.234 1.517 1 98.88 72 LEU A N 1
ATOM 530 C CA . LEU A 1 72 ? -4.996 -16.797 0.283 1 98.88 72 LEU A CA 1
ATOM 531 C C . LEU A 1 72 ? -3.945 -17.656 -0.42 1 98.88 72 LEU A C 1
ATOM 533 O O . LEU A 1 72 ? -2.762 -17.312 -0.434 1 98.88 72 LEU A O 1
ATOM 537 N N . SER A 1 73 ? -4.359 -18.672 -0.948 1 98.69 73 SER A N 1
ATOM 538 C CA . SER A 1 73 ? -3.559 -19.562 -1.789 1 98.69 73 SER A CA 1
ATOM 539 C C . SER A 1 73 ? -4.383 -20.125 -2.941 1 98.69 73 SER A C 1
ATOM 541 O O . SER A 1 73 ? -5.531 -20.531 -2.746 1 98.69 73 SER A O 1
ATOM 543 N N . GLY A 1 74 ? -3.793 -20.094 -4.121 1 98.19 74 GLY A N 1
ATOM 544 C CA . GLY A 1 74 ? -4.508 -20.609 -5.281 1 98.19 74 GLY A CA 1
ATOM 545 C C . GLY A 1 74 ? -3.592 -20.953 -6.441 1 98.19 74 GLY A C 1
ATOM 546 O O . GLY A 1 74 ? -2.395 -20.672 -6.398 1 98.19 74 GLY A O 1
ATOM 547 N N . SER A 1 75 ? -4.137 -21.656 -7.41 1 97.06 75 SER A N 1
ATOM 548 C CA . SER A 1 75 ? -3.365 -22.094 -8.57 1 97.06 75 SER A CA 1
ATOM 549 C C . SER A 1 75 ? -4.145 -21.875 -9.859 1 97.06 75 SER A C 1
ATOM 551 O O . SER A 1 75 ? -5.359 -21.672 -9.836 1 97.06 75 SER A O 1
ATOM 553 N N . GLU A 1 76 ? -3.455 -21.844 -10.914 1 94.06 76 GLU A N 1
ATOM 554 C CA . GLU A 1 76 ? -4.008 -21.719 -12.258 1 94.06 76 GLU A CA 1
ATOM 555 C C . GLU A 1 76 ? -3.135 -22.438 -13.281 1 94.06 76 GLU A C 1
ATOM 557 O O . GLU A 1 76 ? -1.914 -22.516 -13.125 1 94.06 76 GLU A O 1
ATOM 562 N N . ASP A 1 77 ? -3.793 -22.922 -14.344 1 91.62 77 ASP A N 1
ATOM 563 C CA . ASP A 1 77 ? -3.07 -23.5 -15.469 1 91.62 77 ASP A CA 1
ATOM 564 C C . ASP A 1 77 ? -2.836 -22.453 -16.562 1 91.62 77 ASP A C 1
ATOM 566 O O . ASP A 1 77 ? -3.783 -21.828 -17.047 1 91.62 77 ASP A O 1
ATOM 570 N N . GLU A 1 78 ? -1.604 -22.297 -16.812 1 88.56 78 GLU A N 1
ATOM 571 C CA . GLU A 1 78 ? -1.258 -21.344 -17.875 1 88.56 78 GLU A CA 1
ATOM 572 C C . GLU A 1 78 ? -0.004 -21.781 -18.625 1 88.56 78 GLU A C 1
ATOM 574 O O . GLU A 1 78 ? 0.901 -22.375 -18.031 1 88.56 78 GLU A O 1
ATOM 579 N N . MET A 1 79 ? 0.068 -21.375 -19.906 1 86 79 MET A N 1
ATOM 580 C CA . MET A 1 79 ? 1.259 -21.672 -20.703 1 86 79 MET A CA 1
ATOM 581 C C . MET A 1 79 ? 2.404 -20.734 -20.328 1 86 79 MET A C 1
ATOM 583 O O . MET A 1 79 ? 3.57 -21.125 -20.344 1 86 79 MET A O 1
ATOM 587 N N . THR A 1 80 ? 1.994 -19.547 -20.094 1 88.5 80 THR A N 1
ATOM 588 C CA . THR A 1 80 ? 2.967 -18.562 -19.641 1 88.5 80 THR A CA 1
ATOM 589 C C . THR A 1 80 ? 2.906 -18.391 -18.125 1 88.5 80 THR A C 1
ATOM 591 O O . THR A 1 80 ? 1.994 -18.906 -17.484 1 88.5 80 THR A O 1
ATOM 594 N N . PRO A 1 81 ? 3.924 -17.844 -17.562 1 91.81 81 PRO A N 1
ATOM 595 C CA . PRO A 1 81 ? 3.834 -17.578 -16.125 1 91.81 81 PRO A CA 1
ATOM 596 C C . PRO A 1 81 ? 2.572 -16.812 -15.742 1 91.81 81 PRO A C 1
ATOM 598 O O . PRO A 1 81 ? 2.141 -15.922 -16.484 1 91.81 81 PRO A O 1
ATOM 601 N N . ILE A 1 82 ? 2.043 -17.219 -14.617 1 93.94 82 ILE A N 1
ATOM 602 C CA . ILE A 1 82 ? 0.917 -16.453 -14.102 1 93.94 82 ILE A CA 1
ATOM 603 C C . ILE A 1 82 ? 1.405 -15.102 -13.602 1 93.94 82 ILE A C 1
ATOM 605 O O . ILE A 1 82 ? 2.598 -14.914 -13.352 1 93.94 82 ILE A O 1
ATOM 609 N N . ASP A 1 83 ? 0.503 -14.102 -13.453 1 95.25 83 ASP A N 1
ATOM 610 C CA . ASP A 1 83 ? 0.745 -12.773 -12.906 1 95.25 83 ASP A CA 1
ATOM 611 C C . ASP A 1 83 ? -0.135 -12.516 -11.68 1 95.25 83 ASP A C 1
ATOM 613 O O . ASP A 1 83 ? -1.116 -11.773 -11.766 1 95.25 83 ASP A O 1
ATOM 617 N N . PRO A 1 84 ? 0.269 -13.086 -10.562 1 97.38 84 PRO A N 1
ATOM 618 C CA . PRO A 1 84 ? -0.606 -12.984 -9.398 1 97.38 84 PRO A CA 1
ATOM 619 C C . PRO A 1 84 ? -0.755 -11.547 -8.891 1 97.38 84 PRO A C 1
ATOM 621 O O . PRO A 1 84 ? 0.225 -10.797 -8.852 1 97.38 84 PRO A O 1
ATOM 624 N N . LYS A 1 85 ? -1.945 -11.234 -8.516 1 97.69 85 LYS A N 1
ATOM 625 C CA . LYS A 1 85 ? -2.213 -9.945 -7.887 1 97.69 85 LYS A CA 1
ATOM 626 C C . LYS A 1 85 ? -3.262 -10.078 -6.785 1 97.69 85 LYS A C 1
ATOM 628 O O . LYS A 1 85 ? -4.188 -10.883 -6.895 1 97.69 85 LYS A O 1
ATOM 633 N N . LEU A 1 86 ? -3.092 -9.32 -5.812 1 98.38 86 LEU A N 1
ATOM 634 C CA . LEU A 1 86 ? -4.02 -9.227 -4.691 1 98.38 86 LEU A CA 1
ATOM 635 C C . LEU A 1 86 ? -4.93 -8.008 -4.836 1 98.38 86 LEU A C 1
ATOM 637 O O . LEU A 1 86 ? -4.445 -6.887 -5.008 1 98.38 86 LEU A O 1
ATOM 641 N N . ASN A 1 87 ? -6.184 -8.25 -4.793 1 97.81 87 ASN A N 1
ATOM 642 C CA . ASN A 1 87 ? -7.164 -7.168 -4.691 1 97.81 87 ASN A CA 1
ATOM 643 C C . ASN A 1 87 ? -7.797 -7.117 -3.305 1 97.81 87 ASN A C 1
ATOM 645 O O . ASN A 1 87 ? -8.211 -8.148 -2.77 1 97.81 87 ASN A O 1
ATOM 649 N N . ILE A 1 88 ? -7.859 -5.98 -2.805 1 98 88 ILE A N 1
ATOM 650 C CA . ILE A 1 88 ? -8.5 -5.699 -1.522 1 98 88 ILE A CA 1
ATOM 651 C C . ILE A 1 88 ? -9.68 -4.758 -1.728 1 98 88 ILE A C 1
ATOM 653 O O . ILE A 1 88 ? -9.523 -3.666 -2.275 1 98 88 ILE A O 1
ATOM 657 N N . TYR A 1 89 ? -10.828 -5.18 -1.332 1 96.81 89 TYR A N 1
ATOM 658 C CA . TYR A 1 89 ? -12.055 -4.395 -1.447 1 96.81 89 TYR A CA 1
ATOM 659 C C . TYR A 1 89 ? -12.539 -3.936 -0.078 1 96.81 89 TYR A C 1
ATOM 661 O O . TYR A 1 89 ? -12.906 -4.758 0.765 1 96.81 89 TYR A O 1
ATOM 669 N N . HIS A 1 90 ? -12.617 -2.699 0.114 1 96.44 90 HIS A N 1
ATOM 670 C CA . HIS A 1 90 ? -12.883 -2.258 1.479 1 96.44 90 HIS A CA 1
ATOM 671 C C . HIS A 1 90 ? -13.648 -0.941 1.491 1 96.44 90 HIS A C 1
ATOM 673 O O . HIS A 1 90 ? -13.711 -0.243 0.477 1 96.44 90 HIS A O 1
ATOM 679 N N . ASP A 1 91 ? -14.188 -0.645 2.662 1 94.19 91 ASP A N 1
ATOM 680 C CA . ASP A 1 91 ? -14.984 0.567 2.848 1 94.19 91 ASP A CA 1
ATOM 681 C C . ASP A 1 91 ? -14.367 1.468 3.918 1 94.19 91 ASP A C 1
ATOM 683 O O . ASP A 1 91 ? -15.07 2.273 4.535 1 94.19 91 ASP A O 1
ATOM 687 N N . CYS A 1 92 ? -13.117 1.272 4.184 1 95.25 92 CYS A N 1
ATOM 688 C CA . CYS A 1 92 ? -12.477 2.104 5.199 1 95.25 92 CYS A CA 1
ATOM 689 C C . CYS A 1 92 ? -12.531 3.576 4.812 1 95.25 92 CYS A C 1
ATOM 691 O O . CYS A 1 92 ? -11.984 3.973 3.783 1 95.25 92 CYS A O 1
ATOM 693 N N . ASN A 1 93 ? -13.117 4.375 5.617 1 89.75 93 ASN A N 1
ATOM 694 C CA . ASN A 1 93 ? -13.289 5.809 5.406 1 89.75 93 ASN A CA 1
ATOM 695 C C . ASN A 1 93 ? -13.938 6.109 4.059 1 89.75 93 ASN A C 1
ATOM 697 O O . ASN A 1 93 ? -13.547 7.055 3.375 1 89.75 93 ASN A O 1
ATOM 701 N N . ASP A 1 94 ? -14.742 5.172 3.629 1 84.06 94 ASP A N 1
ATOM 702 C CA . ASP A 1 94 ? -15.414 5.309 2.34 1 84.06 94 ASP A CA 1
ATOM 703 C C . ASP A 1 94 ? -16.891 5.672 2.525 1 84.06 94 ASP A C 1
ATOM 705 O O . ASP A 1 94 ? -17.656 4.906 3.123 1 84.06 94 ASP A O 1
ATOM 709 N N . GLY A 1 95 ? -17.359 6.793 2.141 1 75.12 95 GLY A N 1
ATOM 710 C CA . GLY A 1 95 ? -18.734 7.242 2.287 1 75.12 95 GLY A CA 1
ATOM 711 C C . GLY A 1 95 ? -19.578 6.969 1.061 1 75.12 95 GLY A C 1
ATOM 712 O O . GLY A 1 95 ? -20.766 7.332 1.022 1 75.12 95 GLY A O 1
ATOM 713 N N . ILE A 1 96 ? -19 6.344 0.088 1 77.25 96 ILE A N 1
ATOM 714 C CA . ILE A 1 96 ? -19.703 6.176 -1.179 1 77.25 96 ILE A CA 1
ATOM 715 C C . ILE A 1 96 ? -20.172 4.727 -1.327 1 77.25 96 ILE A C 1
ATOM 717 O O . ILE A 1 96 ? -19.344 3.809 -1.36 1 77.25 96 ILE A O 1
ATOM 721 N N . LYS A 1 97 ? -21.484 4.496 -1.192 1 75.75 97 LYS A N 1
ATOM 722 C CA . LYS A 1 97 ? -22.094 3.201 -1.458 1 75.75 97 LYS A CA 1
ATOM 723 C C . LYS A 1 97 ? -22.875 3.225 -2.771 1 75.75 97 LYS A C 1
ATOM 725 O O . LYS A 1 97 ? -23.375 4.273 -3.184 1 75.75 97 LYS A O 1
ATOM 730 N N . PRO A 1 98 ? -22.953 1.942 -3.455 1 75.88 98 PRO A N 1
ATOM 731 C CA . PRO A 1 98 ? -22.609 0.589 -3.018 1 75.88 98 PRO A CA 1
ATOM 732 C C . PRO A 1 98 ? -21.172 0.213 -3.361 1 75.88 98 PRO A C 1
ATOM 734 O O . PRO A 1 98 ? -20.672 -0.825 -2.914 1 75.88 98 PRO A O 1
ATOM 737 N N . CYS A 1 99 ? -20.359 1.052 -4.09 1 88.88 99 CYS A N 1
ATOM 738 C CA . CYS A 1 99 ? -19.016 0.714 -4.57 1 88.88 99 CYS A CA 1
ATOM 739 C C . CYS A 1 99 ? -18 0.809 -3.445 1 88.88 99 CYS A C 1
ATOM 741 O O . CYS A 1 99 ? -18.219 1.503 -2.453 1 88.88 99 CYS A O 1
ATOM 743 N N . GLN A 1 100 ? -17.016 -0.138 -3.461 1 94.56 100 GLN A N 1
ATOM 744 C CA . GLN A 1 100 ? -15.938 -0.157 -2.473 1 94.56 100 GLN A CA 1
ATOM 745 C C . GLN A 1 100 ? -14.625 0.318 -3.082 1 94.56 100 GLN A C 1
ATOM 747 O O . GLN A 1 100 ? -14.414 0.204 -4.293 1 94.56 100 GLN A O 1
ATOM 752 N N . ARG A 1 101 ? -13.844 0.863 -2.225 1 95.88 101 ARG A N 1
ATOM 753 C CA . ARG A 1 101 ? -12.461 1.12 -2.611 1 95.88 101 ARG A CA 1
ATOM 754 C C . ARG A 1 101 ? -11.727 -0.181 -2.922 1 95.88 101 ARG A C 1
ATOM 756 O O . ARG A 1 101 ? -11.906 -1.183 -2.227 1 95.88 101 ARG A O 1
ATOM 763 N N . LYS A 1 102 ? -10.992 -0.183 -3.957 1 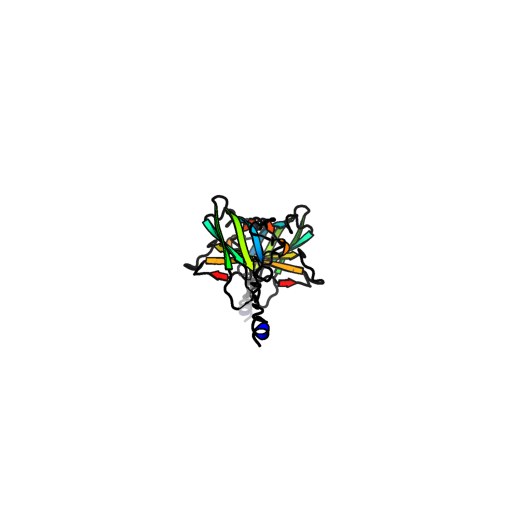95.75 102 LYS A N 1
ATOM 764 C CA . LYS A 1 102 ? -10.211 -1.347 -4.363 1 95.75 102 LYS A CA 1
ATOM 765 C C . LYS A 1 102 ? -8.727 -0.997 -4.48 1 95.75 102 LYS A C 1
ATOM 767 O O . LYS A 1 102 ? -8.352 -0.118 -5.258 1 95.75 102 LYS A O 1
ATOM 772 N N . PHE A 1 103 ? -8.023 -1.727 -3.695 1 95 103 PHE A N 1
ATOM 773 C CA . PHE A 1 103 ? -6.566 -1.625 -3.703 1 95 103 PHE A CA 1
ATOM 774 C C . PHE A 1 103 ? -5.934 -2.912 -4.223 1 95 103 PHE A C 1
ATOM 776 O O . PHE A 1 103 ? -6.379 -4.008 -3.877 1 95 103 PHE A O 1
ATOM 783 N N . THR A 1 104 ? -4.891 -2.689 -5.141 1 96.75 104 THR A N 1
ATOM 784 C CA . THR A 1 104 ? -4.289 -3.848 -5.793 1 96.75 104 THR A CA 1
ATOM 785 C C . THR A 1 104 ? -2.789 -3.91 -5.512 1 96.75 104 THR A C 1
ATOM 787 O O . THR A 1 104 ? -2.109 -2.881 -5.508 1 96.75 104 THR A O 1
ATOM 790 N N . ILE A 1 105 ? -2.305 -5.082 -5.27 1 97.25 105 ILE A N 1
ATOM 791 C CA . ILE A 1 105 ? -0.875 -5.359 -5.176 1 97.25 105 ILE A CA 1
ATOM 792 C C . ILE A 1 105 ? -0.491 -6.445 -6.176 1 97.25 105 ILE A C 1
ATOM 794 O O . ILE A 1 105 ? -1.027 -7.555 -6.133 1 97.25 105 ILE A O 1
ATOM 798 N N . LYS A 1 106 ? 0.384 -6.148 -7.055 1 96.75 106 LYS A N 1
ATOM 799 C CA . LYS A 1 106 ? 0.936 -7.172 -7.941 1 96.75 106 LYS A CA 1
ATOM 800 C C . LYS A 1 106 ? 2.111 -7.891 -7.285 1 96.75 106 LYS A C 1
ATOM 802 O O . LYS A 1 106 ? 3.07 -7.25 -6.844 1 96.75 106 LYS A O 1
ATOM 807 N N . LEU A 1 107 ? 2.018 -9.141 -7.234 1 97.56 107 LEU A N 1
ATOM 808 C CA . LEU A 1 107 ? 3.068 -9.93 -6.594 1 97.56 107 LEU A CA 1
ATOM 809 C C . LEU A 1 107 ? 4.227 -10.172 -7.559 1 97.56 107 LEU A C 1
ATOM 811 O O . LEU A 1 107 ? 4.008 -10.391 -8.75 1 97.56 107 LEU A O 1
ATOM 815 N N . PRO A 1 108 ? 5.426 -10.25 -7.027 1 96.56 108 PRO A N 1
ATOM 816 C CA . PRO A 1 108 ? 6.566 -10.57 -7.891 1 96.56 108 PRO A CA 1
ATOM 817 C C . PRO A 1 108 ? 6.52 -12 -8.422 1 96.56 108 PRO A C 1
ATOM 819 O O . PRO A 1 108 ? 5.988 -12.898 -7.762 1 96.56 108 PRO A O 1
ATOM 822 N N . ASP A 1 109 ? 7.203 -12.211 -9.484 1 95.56 109 ASP A N 1
ATOM 823 C CA . ASP A 1 109 ? 7.262 -13.523 -10.109 1 95.56 109 ASP A CA 1
ATOM 824 C C . ASP A 1 109 ? 7.945 -14.539 -9.188 1 95.56 109 ASP A C 1
ATOM 826 O O . ASP A 1 109 ? 7.664 -15.734 -9.258 1 95.56 109 ASP A O 1
ATOM 830 N N . SER A 1 110 ? 8.797 -14.07 -8.367 1 96.38 110 SER A N 1
ATOM 831 C CA . SER A 1 110 ? 9.555 -14.953 -7.488 1 96.38 110 SER A CA 1
ATOM 832 C C . SER A 1 110 ? 8.641 -15.664 -6.496 1 96.38 110 SER A C 1
ATOM 834 O O . SER A 1 110 ? 9.055 -16.609 -5.828 1 96.38 110 SER A O 1
ATOM 836 N N . TYR A 1 111 ? 7.469 -15.312 -6.441 1 97.69 111 TYR A N 1
ATOM 837 C CA . TYR A 1 111 ? 6.531 -15.945 -5.516 1 97.69 111 TYR A CA 1
ATOM 838 C C . TYR A 1 111 ? 5.605 -16.906 -6.246 1 97.69 111 TYR A C 1
ATOM 840 O O . TYR A 1 111 ? 4.652 -17.422 -5.66 1 97.69 111 TYR A O 1
ATOM 848 N N . ILE A 1 112 ? 5.832 -17.109 -7.484 1 97.56 112 ILE A N 1
ATOM 849 C CA . ILE A 1 112 ? 5.129 -18.141 -8.258 1 97.56 112 ILE A CA 1
ATOM 850 C C . ILE A 1 112 ? 5.785 -19.5 -8.016 1 97.56 112 ILE A C 1
ATOM 852 O O . ILE A 1 112 ? 7.012 -19.625 -8.047 1 97.56 112 ILE A O 1
ATOM 856 N N . SER A 1 113 ? 4.973 -20.422 -7.727 1 97.94 113 SER A N 1
ATOM 857 C CA . SER A 1 113 ? 5.445 -21.781 -7.543 1 97.94 113 SER A CA 1
ATOM 858 C C . SER A 1 113 ? 4.922 -22.703 -8.641 1 97.94 113 SER A C 1
ATOM 860 O O . SER A 1 113 ? 3.84 -22.469 -9.18 1 97.94 113 SER A O 1
ATOM 862 N N . GLN A 1 114 ? 5.703 -23.672 -8.93 1 96.19 114 GLN A N 1
ATOM 863 C CA . GLN A 1 114 ? 5.219 -24.719 -9.82 1 96.19 114 GLN A CA 1
ATOM 864 C C . GLN A 1 114 ? 4.348 -25.719 -9.07 1 96.19 114 GLN A C 1
ATOM 866 O O . GLN A 1 114 ? 4.668 -26.109 -7.941 1 96.19 114 GLN A O 1
ATOM 871 N N . GLY A 1 115 ? 3.299 -26.047 -9.719 1 96.44 115 GLY A N 1
ATOM 872 C CA . GLY A 1 115 ? 2.385 -27 -9.109 1 96.44 115 GLY A CA 1
ATOM 873 C C . GLY A 1 115 ? 1.213 -26.328 -8.414 1 96.44 115 GLY A C 1
ATOM 874 O O . GLY A 1 115 ? 1.047 -25.109 -8.492 1 96.44 115 GLY A O 1
ATOM 875 N N . LYS A 1 116 ? 0.397 -27.109 -7.762 1 96.25 116 LYS A N 1
ATOM 876 C CA . LYS A 1 116 ? -0.87 -26.656 -7.195 1 96.25 116 LYS A CA 1
ATOM 877 C C . LYS A 1 116 ? -0.658 -25.984 -5.836 1 96.25 116 LYS A C 1
ATOM 879 O O . LYS A 1 116 ? -1.515 -25.234 -5.367 1 96.25 116 LYS A O 1
ATOM 884 N N . THR A 1 117 ? 0.445 -26.344 -5.199 1 97.25 117 THR A N 1
ATOM 885 C CA . THR A 1 117 ? 0.681 -25.828 -3.854 1 97.25 117 THR A CA 1
ATOM 886 C C . THR A 1 117 ? 1.832 -24.828 -3.846 1 97.25 117 THR A C 1
ATOM 888 O O . THR A 1 117 ? 2.965 -25.172 -4.184 1 97.25 117 THR A O 1
ATOM 891 N N . PRO A 1 118 ? 1.579 -23.672 -3.428 1 98.19 118 PRO A N 1
ATOM 892 C CA . PRO A 1 118 ? 2.666 -22.688 -3.375 1 98.19 118 PRO A CA 1
ATOM 893 C C . PRO A 1 118 ? 3.768 -23.078 -2.393 1 98.19 118 PRO A C 1
ATOM 895 O O . PRO A 1 118 ? 3.479 -23.578 -1.299 1 98.19 118 PRO A O 1
ATOM 898 N N . SER A 1 119 ? 4.938 -22.812 -2.766 1 97.69 119 SER A N 1
ATOM 899 C CA . SER A 1 119 ? 6.082 -23.109 -1.912 1 97.69 119 SER A CA 1
ATOM 900 C C . SER A 1 119 ? 6.5 -21.891 -1.099 1 97.69 119 SER A C 1
ATOM 902 O O . SER A 1 119 ? 7.266 -22.016 -0.14 1 97.69 119 SER A O 1
ATOM 904 N N . LYS A 1 120 ? 6.102 -20.719 -1.51 1 97.06 120 LYS A N 1
ATOM 905 C CA . LYS A 1 120 ? 6.398 -19.453 -0.825 1 97.06 120 LYS A CA 1
ATOM 906 C C . LYS A 1 120 ? 5.137 -18.609 -0.645 1 97.06 120 LYS A C 1
ATOM 908 O O . LYS A 1 120 ? 4.227 -18.672 -1.473 1 97.06 120 LYS A O 1
ATOM 913 N N . VAL A 1 121 ? 5.121 -17.938 0.457 1 98.38 121 VAL A N 1
ATOM 914 C CA . VAL A 1 121 ? 3.994 -17.047 0.73 1 98.38 121 VAL A CA 1
ATOM 915 C C . VAL A 1 121 ? 4.457 -15.594 0.706 1 98.38 121 VAL A C 1
ATOM 917 O O . VAL A 1 121 ? 5.43 -15.234 1.375 1 98.38 121 VAL A O 1
ATOM 920 N N . TYR A 1 122 ? 3.873 -14.766 -0.149 1 98.62 122 TYR A N 1
ATOM 921 C CA . TYR A 1 122 ? 4.102 -13.328 -0.114 1 98.62 122 TYR A CA 1
ATOM 922 C C . TYR A 1 122 ? 3.447 -12.695 1.111 1 98.62 122 TYR A C 1
ATOM 924 O O . TYR A 1 122 ? 2.223 -12.719 1.248 1 98.62 122 TYR A O 1
ATOM 932 N N . ASP A 1 123 ? 4.23 -12.133 1.982 1 98.75 123 ASP A N 1
ATOM 933 C CA . ASP A 1 123 ? 3.707 -11.406 3.133 1 98.75 123 ASP A CA 1
ATOM 934 C C . ASP A 1 123 ? 3.523 -9.922 2.809 1 98.75 123 ASP A C 1
ATOM 936 O O . ASP A 1 123 ? 4.5 -9.18 2.725 1 98.75 123 ASP A O 1
ATOM 940 N N . ALA A 1 124 ? 2.268 -9.578 2.709 1 98.5 124 ALA A N 1
ATOM 941 C CA . ALA A 1 124 ? 1.946 -8.211 2.318 1 98.5 124 ALA A CA 1
ATOM 942 C C . ALA A 1 124 ? 2.156 -7.242 3.48 1 98.5 124 ALA A C 1
ATOM 944 O O . ALA A 1 124 ? 2.145 -6.023 3.293 1 98.5 124 ALA A O 1
ATOM 945 N N . GLY A 1 125 ? 2.4 -7.773 4.664 1 98.31 125 GLY A N 1
ATOM 946 C CA . GLY A 1 125 ? 2.572 -6.926 5.832 1 98.31 125 GLY A CA 1
ATOM 947 C C . GLY A 1 125 ? 1.258 -6.512 6.465 1 98.31 125 GLY A C 1
ATOM 948 O O . GLY A 1 125 ? 0.293 -7.277 6.469 1 98.31 125 GLY A O 1
ATOM 949 N N . THR A 1 126 ? 1.289 -5.438 7.172 1 98.69 126 THR A N 1
ATOM 950 C CA . THR A 1 126 ? 0.115 -4.781 7.734 1 98.69 126 THR A CA 1
ATOM 951 C C . THR A 1 126 ? -0.228 -3.518 6.949 1 98.69 126 THR A C 1
ATOM 953 O O . THR A 1 126 ? 0.539 -2.553 6.953 1 98.69 126 THR A O 1
ATOM 956 N N . ILE A 1 127 ? -1.31 -3.502 6.355 1 98.06 127 ILE A N 1
ATOM 957 C CA . ILE A 1 127 ? -1.684 -2.41 5.465 1 98.06 127 ILE A CA 1
ATOM 958 C C . ILE A 1 127 ? -2.748 -1.541 6.133 1 98.06 127 ILE A C 1
ATOM 960 O O . ILE A 1 127 ? -3.818 -2.031 6.5 1 98.06 127 ILE A O 1
ATOM 964 N N . GLN A 1 128 ? -2.436 -0.289 6.305 1 98.31 128 GLN A N 1
ATOM 965 C CA . GLN A 1 128 ? -3.398 0.715 6.742 1 98.31 128 GLN A CA 1
ATOM 966 C C . GLN A 1 128 ? -4.277 1.178 5.586 1 98.31 128 GLN A C 1
ATOM 968 O O . GLN A 1 128 ? -3.805 1.86 4.676 1 98.31 128 GLN A O 1
ATOM 973 N N . LEU A 1 129 ? -5.555 0.932 5.699 1 97.94 129 LEU A N 1
ATOM 974 C CA . LEU A 1 129 ? -6.465 1.134 4.582 1 97.94 129 LEU A CA 1
ATOM 975 C C . LEU A 1 129 ? -7.031 2.549 4.59 1 97.94 129 LEU A C 1
ATOM 977 O O . LEU A 1 129 ? -7.672 2.973 3.625 1 97.94 129 LEU A O 1
ATOM 981 N N . ALA A 1 130 ? -6.766 3.275 5.652 1 97.38 130 ALA A N 1
ATOM 982 C CA . ALA A 1 130 ? -7.402 4.582 5.801 1 97.38 130 ALA A CA 1
ATOM 983 C C . ALA A 1 130 ? -6.875 5.57 4.766 1 97.38 130 ALA A C 1
ATOM 985 O O . ALA A 1 130 ? -7.594 6.477 4.34 1 97.38 130 ALA A O 1
ATOM 986 N N . GLY A 1 131 ? -5.613 5.348 4.445 1 96 131 GLY A N 1
ATOM 987 C CA . GLY A 1 131 ? -5.043 6.223 3.434 1 96 131 GLY A CA 1
ATOM 988 C C . GLY A 1 131 ? -5.516 5.898 2.029 1 96 131 GLY A C 1
ATOM 989 O O . GLY A 1 131 ? -6.156 4.871 1.807 1 96 131 GLY A O 1
ATOM 990 N N . SER A 1 132 ? -5.195 6.84 1.158 1 93.75 132 SER A N 1
ATOM 991 C CA . SER A 1 132 ? -5.5 6.605 -0.25 1 93.75 132 SER A CA 1
ATOM 992 C C . SER A 1 132 ? -4.227 6.379 -1.06 1 93.75 132 SER A C 1
ATOM 994 O O . SER A 1 132 ? -3.188 6.98 -0.772 1 93.75 132 SER A O 1
ATOM 996 N N . PHE A 1 133 ? -4.402 5.586 -2.012 1 91.44 133 PHE A N 1
ATOM 997 C CA . PHE A 1 133 ? -3.273 5.195 -2.85 1 91.44 133 PHE A CA 1
ATOM 998 C C . PHE A 1 133 ? -3.504 5.613 -4.297 1 91.44 133 PHE A C 1
ATOM 1000 O O . PHE A 1 133 ? -4.539 5.293 -4.883 1 91.44 133 PHE A O 1
ATOM 1007 N N . PRO A 1 134 ? -2.5 6.281 -4.844 1 90.88 134 PRO A N 1
ATOM 1008 C CA . PRO A 1 134 ? -2.645 6.516 -6.281 1 90.88 134 PRO A CA 1
ATOM 1009 C C . PRO A 1 134 ? -2.834 5.227 -7.078 1 90.88 134 PRO A C 1
ATOM 1011 O O . PRO A 1 134 ? -2.111 4.25 -6.855 1 90.88 134 PRO A O 1
ATOM 1014 N N . GLY A 1 135 ? -3.828 5.148 -7.918 1 91.75 135 GLY A N 1
ATOM 1015 C CA . GLY A 1 135 ? -4.121 3.949 -8.688 1 91.75 135 GLY A CA 1
ATOM 1016 C C . GLY A 1 135 ? -5.266 3.137 -8.109 1 91.75 135 GLY A C 1
ATOM 1017 O O . GLY A 1 135 ? -5.738 2.186 -8.734 1 91.75 135 GLY A O 1
ATOM 1018 N N . GLU A 1 136 ? -5.57 3.523 -6.895 1 93.56 136 GLU A N 1
ATOM 1019 C CA . GLU A 1 136 ? -6.773 2.91 -6.344 1 93.56 136 GLU A CA 1
ATOM 1020 C C . GLU A 1 136 ? -7.984 3.16 -7.242 1 93.56 136 GLU A C 1
ATOM 1022 O O . GLU A 1 136 ? -8.109 4.234 -7.836 1 93.56 136 GLU A O 1
ATOM 1027 N N . THR A 1 137 ? -8.852 2.115 -7.242 1 93.19 137 THR A N 1
ATOM 1028 C CA . THR A 1 137 ? -10.102 2.227 -7.996 1 93.19 137 THR A CA 1
ATOM 1029 C C . THR A 1 137 ? -11.297 1.892 -7.113 1 93.19 137 THR A C 1
ATOM 1031 O O . THR A 1 137 ? -11.148 1.67 -5.91 1 93.19 137 THR A O 1
ATOM 1034 N N . ARG A 1 138 ? -12.43 2.082 -7.715 1 93.06 138 ARG A N 1
ATOM 1035 C CA . ARG A 1 138 ? -13.664 1.658 -7.066 1 93.06 138 ARG A CA 1
ATOM 1036 C C . ARG A 1 138 ? -14.297 0.485 -7.805 1 93.06 138 ARG A C 1
ATOM 1038 O O . ARG A 1 138 ? -14.266 0.429 -9.039 1 93.06 138 ARG A O 1
ATOM 1045 N N . ASP A 1 139 ? -14.789 -0.397 -6.988 1 91.44 139 ASP A N 1
ATOM 1046 C CA . ASP A 1 139 ? -15.43 -1.582 -7.559 1 91.44 139 ASP A CA 1
ATOM 1047 C C . ASP A 1 139 ? -16.828 -1.782 -6.992 1 91.44 139 ASP A C 1
ATOM 1049 O O . ASP A 1 139 ? -17.016 -1.828 -5.773 1 91.44 139 ASP A O 1
ATOM 1053 N N . CYS A 1 140 ? -17.781 -1.947 -7.918 1 88.69 140 CYS A N 1
ATOM 1054 C CA . CYS A 1 140 ? -19.172 -2.07 -7.492 1 88.69 140 CYS A CA 1
ATOM 1055 C C . CYS A 1 140 ? -19.672 -3.496 -7.676 1 88.69 140 CYS A C 1
ATOM 1057 O O . CYS A 1 140 ? -20.828 -3.799 -7.355 1 88.69 140 CYS A O 1
ATOM 1059 N N . LEU A 1 141 ? -18.906 -4.426 -8.203 1 78.56 141 LEU A N 1
ATOM 1060 C CA . LEU A 1 141 ? -19.391 -5.73 -8.648 1 78.56 141 LEU A CA 1
ATOM 1061 C C . LEU A 1 141 ? -18.594 -6.855 -8.016 1 78.56 141 LEU A C 1
ATOM 1063 O O . LEU A 1 141 ? -18.828 -8.031 -8.297 1 78.56 141 LEU A O 1
ATOM 1067 N N . HIS A 1 142 ? -17.828 -6.68 -7.102 1 73.69 142 HIS A N 1
ATOM 1068 C CA . HIS A 1 142 ? -16.938 -7.77 -6.707 1 73.69 142 HIS A CA 1
ATOM 1069 C C . HIS A 1 142 ? -17.688 -8.812 -5.871 1 73.69 142 HIS A C 1
ATOM 1071 O O . HIS A 1 142 ? -18.719 -8.516 -5.281 1 73.69 142 HIS A O 1
ATOM 1077 N N . MET B 1 1 ? -8.188 78.062 8.656 1 36.31 1 MET B N 1
ATOM 1078 C CA . MET B 1 1 ? -7.762 77.188 7.566 1 36.31 1 MET B CA 1
ATOM 1079 C C . MET B 1 1 ? -6.848 76.062 8.086 1 36.31 1 MET B C 1
ATOM 1081 O O . MET B 1 1 ? -6.691 75.062 7.441 1 36.31 1 MET B O 1
ATOM 1085 N N . PHE B 1 2 ? -6.062 76.312 9.242 1 45.53 2 PHE B N 1
ATOM 1086 C CA . PHE B 1 2 ? -5.008 75.438 9.688 1 45.53 2 PHE B CA 1
ATOM 1087 C C . PHE B 1 2 ? -5.598 74.188 10.414 1 45.53 2 PHE B C 1
ATOM 1089 O O . PHE B 1 2 ? -4.984 73.125 10.453 1 45.53 2 PHE B O 1
ATOM 1096 N N . LEU B 1 3 ? -6.758 74.312 11.203 1 41.88 3 LEU B N 1
ATOM 1097 C CA . LEU B 1 3 ? -7.289 73.25 12.016 1 41.88 3 LEU B CA 1
ATOM 1098 C C . LEU B 1 3 ? -7.816 72.125 11.141 1 41.88 3 LEU B C 1
ATOM 1100 O O . LEU B 1 3 ? -8.141 71.062 11.641 1 41.88 3 LEU B O 1
ATOM 1104 N N . LYS B 1 4 ? -8.234 72.438 9.852 1 43.06 4 LYS B N 1
ATOM 1105 C CA . LYS B 1 4 ? -8.812 71.375 9.047 1 43.06 4 LYS B CA 1
ATOM 1106 C C . LYS B 1 4 ? -7.777 70.312 8.727 1 43.06 4 LYS B C 1
ATOM 1108 O O . LYS B 1 4 ? -8.078 69.375 8.039 1 43.06 4 LYS B O 1
ATOM 1113 N N . ALA B 1 5 ? -6.52 70.812 8.875 1 43.56 5 ALA B N 1
ATOM 1114 C CA . ALA B 1 5 ? -5.586 69.875 8.273 1 43.56 5 ALA B CA 1
ATOM 1115 C C . ALA B 1 5 ? -5.34 68.688 9.203 1 43.56 5 ALA B C 1
ATOM 1117 O O . ALA B 1 5 ? -4.633 67.75 8.844 1 43.56 5 ALA B O 1
ATOM 1118 N N . VAL B 1 6 ? -5.574 68.875 10.484 1 49.28 6 VAL B N 1
ATOM 1119 C CA . VAL B 1 6 ? -5.117 67.75 11.32 1 49.28 6 VAL B CA 1
ATOM 1120 C C . VAL B 1 6 ? -5.969 66.562 11.055 1 49.28 6 VAL B C 1
ATOM 1122 O O . VAL B 1 6 ? -5.738 65.5 11.648 1 49.28 6 VAL B O 1
ATOM 1125 N N . LEU B 1 7 ? -7.172 66.812 10.406 1 42.06 7 LEU B N 1
ATOM 1126 C CA . LEU B 1 7 ? -8.062 65.625 10.516 1 42.06 7 LEU B CA 1
ATOM 1127 C C . LEU B 1 7 ? -7.41 64.375 9.93 1 42.06 7 LEU B C 1
ATOM 1129 O O . LEU B 1 7 ? -7.406 63.312 10.562 1 42.06 7 LEU B O 1
ATOM 1133 N N . LEU B 1 8 ? -7.539 64.25 8.578 1 44.09 8 LEU B N 1
ATOM 1134 C CA . LEU B 1 8 ? -7.895 63 7.957 1 44.09 8 LEU B CA 1
ATOM 1135 C C . LEU B 1 8 ? -6.672 62.094 7.82 1 44.09 8 LEU B C 1
ATOM 1137 O O . LEU B 1 8 ? -6.637 61.219 6.957 1 44.09 8 LEU B O 1
ATOM 1141 N N . ILE B 1 9 ? -5.492 62.562 8.305 1 45.78 9 ILE B N 1
ATOM 1142 C CA . ILE B 1 9 ? -4.613 61.438 8.016 1 45.78 9 ILE B CA 1
ATOM 1143 C C . ILE B 1 9 ? -5.105 60.188 8.758 1 45.78 9 ILE B C 1
ATOM 1145 O O . ILE B 1 9 ? -4.918 60.062 9.969 1 45.78 9 ILE B O 1
ATOM 1149 N N . LEU B 1 10 ? -6.457 59.875 8.789 1 45.62 10 LEU B N 1
ATOM 1150 C CA . LEU B 1 10 ? -6.801 58.5 9.141 1 45.62 10 LEU B CA 1
ATOM 1151 C C . LEU B 1 10 ? -5.801 57.531 8.539 1 45.62 10 LEU B C 1
ATOM 1153 O O . LEU B 1 10 ? -5.695 57.438 7.316 1 45.62 10 LEU B O 1
ATOM 1157 N N . LEU B 1 11 ? -4.609 57.406 9.188 1 45.72 11 LEU B N 1
ATOM 1158 C CA . LEU B 1 11 ? -3.775 56.25 8.977 1 45.72 11 LEU B CA 1
ATOM 1159 C C . LEU B 1 11 ? -4.633 55 8.719 1 45.72 11 LEU B C 1
ATOM 1161 O O . LEU B 1 11 ? -5.367 54.562 9.602 1 45.72 11 LEU B O 1
ATOM 1165 N N . SER B 1 12 ? -5.297 54.906 7.547 1 46.91 12 SER B N 1
ATOM 1166 C CA . SER B 1 12 ? -5.715 53.594 7.086 1 46.91 12 SER B CA 1
ATOM 1167 C C . SER B 1 12 ? -4.703 52.531 7.492 1 46.91 12 SER B C 1
ATOM 1169 O O . SER B 1 12 ? -3.643 52.406 6.875 1 46.91 12 SER B O 1
ATOM 1171 N N . ILE B 1 13 ? -4.414 52.375 8.758 1 46.44 13 ILE B N 1
ATOM 1172 C CA . ILE B 1 13 ? -3.834 51.094 9.102 1 46.44 13 ILE B CA 1
ATOM 1173 C C . ILE B 1 13 ? -4.508 50 8.281 1 46.44 13 ILE B C 1
ATOM 1175 O O . ILE B 1 13 ? -5.68 49.656 8.508 1 46.44 13 ILE B O 1
ATOM 1179 N N . SER B 1 14 ? -4.422 50.094 6.977 1 45.88 14 SER B N 1
ATOM 1180 C CA . SER B 1 14 ? -4.66 48.812 6.297 1 45.88 14 SER B CA 1
ATOM 1181 C C . SER B 1 14 ? -4.121 47.625 7.105 1 45.88 14 SER B C 1
ATOM 1183 O O . SER B 1 14 ? -2.906 47.469 7.25 1 45.88 14 SER B O 1
ATOM 1185 N N . SER B 1 15 ? -4.742 47.344 8.25 1 46.59 15 SER B N 1
ATOM 1186 C CA . SER B 1 15 ? -4.504 46 8.758 1 46.59 15 SER B CA 1
ATOM 1187 C C . SER B 1 15 ? -4.32 45 7.621 1 46.59 15 SER B C 1
ATOM 1189 O O . SER B 1 15 ? -5.293 44.562 7.004 1 46.59 15 SER B O 1
ATOM 1191 N N . ILE B 1 16 ? -3.344 45.281 6.793 1 44.78 16 ILE B N 1
ATOM 1192 C CA . ILE B 1 16 ? -3.027 44.031 6.074 1 44.78 16 ILE B CA 1
ATOM 1193 C C . ILE B 1 16 ? -3.191 42.844 7.008 1 44.78 16 ILE B C 1
ATOM 1195 O O . ILE B 1 16 ? -2.393 42.656 7.926 1 44.78 16 ILE B O 1
ATOM 1199 N N . SER B 1 17 ? -4.359 42.656 7.496 1 44.06 17 SER B N 1
ATOM 1200 C CA . SER B 1 17 ? -4.512 41.312 8.016 1 44.06 17 SER B CA 1
ATOM 1201 C C . SER B 1 17 ? -3.711 40.312 7.188 1 44.06 17 SER B C 1
ATOM 1203 O O . SER B 1 17 ? -4.016 40.062 6.016 1 44.06 17 SER B O 1
ATOM 1205 N N . ALA B 1 18 ? -2.428 40.406 7.215 1 46.59 18 ALA B N 1
ATOM 1206 C CA . ALA B 1 18 ? -1.701 39.25 6.676 1 46.59 18 ALA B CA 1
ATOM 1207 C C . ALA B 1 18 ? -2.562 38 6.707 1 46.59 18 ALA B C 1
ATOM 1209 O O . ALA B 1 18 ? -3.061 37.594 7.766 1 46.59 18 ALA B O 1
ATOM 1210 N N . LEU B 1 19 ? -3.395 37.812 5.789 1 48.59 19 LEU B N 1
ATOM 1211 C CA . LEU B 1 19 ? -4.027 36.5 5.625 1 48.59 19 LEU B CA 1
ATOM 1212 C C . LEU B 1 19 ? -3.1 35.375 6.098 1 48.59 19 LEU B C 1
ATOM 1214 O O . LEU B 1 19 ? -2.242 34.938 5.34 1 48.59 19 LEU B O 1
ATOM 1218 N N . VAL B 1 20 ? -2.428 35.5 7.285 1 54.75 20 VAL B N 1
ATOM 1219 C CA . VAL B 1 20 ? -1.509 34.562 7.898 1 54.75 20 VAL B CA 1
ATOM 1220 C C . VAL B 1 20 ? -2.104 33.156 7.844 1 54.75 20 VAL B C 1
ATOM 1222 O O . VAL B 1 20 ? -3.203 32.938 8.352 1 54.75 20 VAL B O 1
ATOM 1225 N N . GLY B 1 21 ? -1.785 32.312 6.914 1 71.19 21 GLY B N 1
ATOM 1226 C CA . GLY B 1 21 ? -2.152 30.906 6.887 1 71.19 21 GLY B CA 1
ATOM 1227 C C . GLY B 1 21 ? -2.061 30.234 8.242 1 71.19 21 GLY B C 1
ATOM 1228 O O . GLY B 1 21 ? -1.538 30.828 9.195 1 71.19 21 GLY B O 1
ATOM 1229 N N . ARG B 1 22 ? -2.963 29.359 8.625 1 88.69 22 ARG B N 1
ATOM 1230 C CA . ARG B 1 22 ? -2.947 28.547 9.828 1 88.69 22 ARG B CA 1
ATOM 1231 C C . ARG B 1 22 ? -1.907 27.438 9.727 1 88.69 22 ARG B C 1
ATOM 1233 O O . ARG B 1 22 ? -1.75 26.812 8.672 1 88.69 22 ARG B O 1
ATOM 1240 N N . THR B 1 23 ? -1.083 27.344 10.852 1 95.25 23 THR B N 1
ATOM 1241 C CA . THR B 1 23 ? -0.118 26.266 10.922 1 95.25 23 THR B CA 1
ATOM 1242 C C . THR B 1 23 ? -0.825 24.922 11.148 1 95.25 23 THR B C 1
ATOM 1244 O O . THR B 1 23 ? -1.678 24.812 12.031 1 95.25 23 THR B O 1
ATOM 1247 N N . GLN B 1 24 ? -0.536 23.984 10.266 1 97.12 24 GLN B N 1
ATOM 1248 C CA . GLN B 1 24 ? -1.067 22.625 10.367 1 97.12 24 GLN B CA 1
ATOM 1249 C C . GLN B 1 24 ? 0.05 21.594 10.297 1 97.12 24 GLN B C 1
ATOM 1251 O O . GLN B 1 24 ? 1.091 21.844 9.68 1 97.12 24 GLN B O 1
ATOM 1256 N N . SER B 1 25 ? -0.125 20.5 10.977 1 98.25 25 SER B N 1
ATOM 1257 C CA . SER B 1 25 ? 0.927 19.484 11.055 1 98.25 25 SER B CA 1
ATOM 1258 C C . SER B 1 25 ? 0.364 18.078 10.836 1 98.25 25 SER B C 1
ATOM 1260 O O . SER B 1 25 ? -0.849 17.875 10.914 1 98.25 25 SER B O 1
ATOM 1262 N N . ALA B 1 26 ? 1.227 17.188 10.5 1 98.62 26 ALA B N 1
ATOM 1263 C CA . ALA B 1 26 ? 0.924 15.766 10.359 1 98.62 26 ALA B CA 1
ATOM 1264 C C . ALA B 1 26 ? 2.135 14.906 10.711 1 98.62 26 ALA B C 1
ATOM 1266 O O . ALA B 1 26 ? 3.275 15.367 10.633 1 98.62 26 ALA B O 1
ATOM 1267 N N . ALA B 1 27 ? 1.855 13.672 11.109 1 98.88 27 ALA B N 1
ATOM 1268 C CA . ALA B 1 27 ? 2.902 12.695 11.414 1 98.88 27 ALA B CA 1
ATOM 1269 C C . ALA B 1 27 ? 2.543 11.312 10.867 1 98.88 27 ALA B C 1
ATOM 1271 O O . ALA B 1 27 ? 1.368 10.945 10.828 1 98.88 27 ALA B O 1
ATOM 1272 N N . VAL B 1 28 ? 3.529 10.633 10.477 1 98.88 28 VAL B N 1
ATOM 1273 C CA . VAL B 1 28 ? 3.357 9.289 9.93 1 98.88 28 VAL B CA 1
ATOM 1274 C C . VAL B 1 28 ? 4.516 8.398 10.367 1 98.88 28 VAL B C 1
ATOM 1276 O O . VAL B 1 28 ? 5.656 8.867 10.477 1 98.88 28 VAL B O 1
ATOM 1279 N N . ARG B 1 29 ? 4.238 7.188 10.609 1 98.88 29 ARG B N 1
ATOM 1280 C CA . ARG B 1 29 ? 5.25 6.176 10.898 1 98.88 29 ARG B CA 1
ATOM 1281 C C . ARG B 1 29 ? 4.938 4.863 10.188 1 98.88 29 ARG B C 1
ATOM 1283 O O . ARG B 1 29 ? 3.828 4.68 9.68 1 98.88 29 ARG B O 1
ATOM 1290 N N . GLY B 1 30 ? 5.879 4.004 10.125 1 98.81 30 GLY B N 1
ATOM 1291 C CA . GLY B 1 30 ? 5.691 2.688 9.539 1 98.81 30 GLY B CA 1
ATOM 1292 C C . GLY B 1 30 ? 6.969 1.87 9.484 1 98.81 30 GLY B C 1
ATOM 1293 O O . GLY B 1 30 ? 8 2.281 10.016 1 98.81 30 GLY B O 1
ATOM 1294 N N . VAL B 1 31 ? 6.82 0.679 8.984 1 98.88 31 VAL B N 1
ATOM 1295 C CA . VAL B 1 31 ? 7.926 -0.245 8.742 1 98.88 31 VAL B CA 1
ATOM 1296 C C . VAL B 1 31 ? 7.938 -0.658 7.273 1 98.88 31 VAL B C 1
ATOM 1298 O O . VAL B 1 31 ? 6.891 -0.987 6.703 1 98.88 31 VAL B O 1
ATOM 1301 N N . LEU B 1 32 ? 9.047 -0.585 6.715 1 98.88 32 LEU B N 1
ATOM 1302 C CA . LEU B 1 32 ? 9.203 -1.028 5.332 1 98.88 32 LEU B CA 1
ATOM 1303 C C . LEU B 1 32 ? 10.016 -2.316 5.266 1 98.88 32 LEU B C 1
ATOM 1305 O O . LEU B 1 32 ? 11.047 -2.445 5.938 1 98.88 32 LEU B O 1
ATOM 1309 N N . ILE B 1 33 ? 9.531 -3.229 4.48 1 98.62 33 ILE B N 1
ATOM 1310 C CA . ILE B 1 33 ? 10.258 -4.477 4.281 1 98.62 33 ILE B CA 1
ATOM 1311 C C . ILE B 1 33 ? 10.398 -4.762 2.787 1 98.62 33 ILE B C 1
ATOM 1313 O O . ILE B 1 33 ? 9.586 -4.297 1.981 1 98.62 33 ILE B O 1
ATOM 1317 N N . CYS B 1 34 ? 11.406 -5.492 2.436 1 98 34 CYS B N 1
ATOM 1318 C CA . CYS B 1 34 ? 11.664 -6 1.092 1 98 34 CYS B CA 1
ATOM 1319 C C . CYS B 1 34 ? 11.938 -7.496 1.117 1 98 34 CYS B C 1
ATOM 1321 O O . CYS B 1 34 ? 12.992 -7.93 1.589 1 98 34 CYS B O 1
ATOM 1323 N N . ASP B 1 35 ? 10.961 -8.258 0.626 1 96.25 35 ASP B N 1
ATOM 1324 C CA . ASP B 1 35 ? 11.07 -9.719 0.559 1 96.25 35 ASP B CA 1
ATOM 1325 C C . ASP B 1 35 ? 11.391 -10.305 1.929 1 96.25 35 ASP B C 1
ATOM 1327 O O . ASP B 1 35 ? 12.289 -11.141 2.055 1 96.25 35 ASP B O 1
ATOM 1331 N N . GLY B 1 36 ? 10.688 -9.766 2.867 1 94 36 GLY B N 1
ATOM 1332 C CA . GLY B 1 36 ? 10.742 -10.383 4.184 1 94 36 GLY B CA 1
ATOM 1333 C C . GLY B 1 36 ? 11.844 -9.82 5.059 1 94 36 GLY B C 1
ATOM 1334 O O . GLY B 1 36 ? 11.969 -10.195 6.227 1 94 36 GLY B O 1
ATOM 1335 N N . ARG B 1 37 ? 12.625 -8.969 4.516 1 97.19 37 ARG B N 1
ATOM 1336 C CA . ARG B 1 37 ? 13.688 -8.336 5.289 1 97.19 37 ARG B CA 1
ATOM 1337 C C . ARG B 1 37 ? 13.422 -6.848 5.469 1 97.19 37 ARG B C 1
ATOM 1339 O O . ARG B 1 37 ? 12.781 -6.219 4.621 1 97.19 37 ARG B O 1
ATOM 1346 N N . PRO B 1 38 ? 13.953 -6.297 6.609 1 98.62 38 PRO B N 1
ATOM 1347 C CA . PRO B 1 38 ? 13.812 -4.844 6.75 1 98.62 38 PRO B CA 1
ATOM 1348 C C . PRO B 1 38 ? 14.414 -4.074 5.574 1 98.62 38 PRO B C 1
ATOM 1350 O O . PRO B 1 38 ? 15.523 -4.383 5.137 1 98.62 38 PRO B O 1
ATOM 1353 N N . ALA B 1 39 ? 13.703 -3.184 5.039 1 98.56 39 ALA B N 1
ATOM 1354 C CA . ALA B 1 39 ? 14.242 -2.287 4.02 1 98.56 39 ALA B CA 1
ATOM 1355 C C . ALA B 1 39 ? 14.984 -1.113 4.652 1 98.56 39 ALA B C 1
ATOM 1357 O O . ALA B 1 39 ? 14.375 -0.097 4.996 1 98.56 39 ALA B O 1
ATOM 1358 N N . ILE B 1 40 ? 16.234 -1.183 4.75 1 98.38 40 ILE B N 1
ATOM 1359 C CA . ILE B 1 40 ? 17.062 -0.242 5.484 1 98.38 40 ILE B CA 1
ATOM 1360 C C . ILE B 1 40 ? 17.484 0.907 4.566 1 98.38 40 ILE B C 1
ATOM 1362 O O . ILE B 1 40 ? 17.828 0.687 3.404 1 98.38 40 ILE B O 1
ATOM 1366 N N . GLY B 1 41 ? 17.453 2.076 5.055 1 97.88 41 GLY B N 1
ATOM 1367 C CA . GLY B 1 41 ? 17.984 3.229 4.344 1 97.88 41 GLY B CA 1
ATOM 1368 C C . GLY B 1 41 ? 17.078 3.73 3.246 1 97.88 41 GLY B C 1
ATOM 1369 O O . GLY B 1 41 ? 17.531 4.391 2.307 1 97.88 41 GLY B O 1
ATOM 1370 N N . VAL B 1 42 ? 15.836 3.336 3.293 1 98.06 42 VAL B N 1
ATOM 1371 C CA . VAL B 1 42 ? 14.859 3.801 2.314 1 98.06 42 VAL B CA 1
ATOM 1372 C C . VAL B 1 42 ? 14.469 5.246 2.621 1 98.06 42 VAL B C 1
ATOM 1374 O O . VAL B 1 42 ? 14.141 5.578 3.764 1 98.06 42 VAL B O 1
ATOM 1377 N N . THR B 1 43 ? 14.484 6.098 1.61 1 98.31 43 THR B N 1
ATOM 1378 C CA . THR B 1 43 ? 14.094 7.496 1.779 1 98.31 43 THR B CA 1
ATOM 1379 C C . THR B 1 43 ? 12.578 7.633 1.823 1 98.31 43 THR B C 1
ATOM 1381 O O . THR B 1 43 ? 11.875 7.109 0.953 1 98.31 43 THR B O 1
ATOM 1384 N N . VAL B 1 44 ? 12.148 8.32 2.854 1 98.75 44 VAL B N 1
ATOM 1385 C CA . VAL B 1 44 ? 10.734 8.641 3.004 1 98.75 44 VAL B CA 1
ATOM 1386 C C . VAL B 1 44 ? 10.562 10.148 3.189 1 98.75 44 VAL B C 1
ATOM 1388 O O . VAL B 1 44 ? 11.375 10.797 3.859 1 98.75 44 VAL B O 1
ATOM 1391 N N . LYS B 1 45 ? 9.531 10.68 2.57 1 98.5 45 LYS B N 1
ATOM 1392 C CA . LYS B 1 45 ? 9.258 12.109 2.67 1 98.5 45 LYS B CA 1
ATOM 1393 C C . LYS B 1 45 ? 7.77 12.367 2.904 1 98.5 45 LYS B C 1
ATOM 1395 O O . LYS B 1 45 ? 6.918 11.711 2.307 1 98.5 45 LYS B O 1
ATOM 1400 N N . LEU B 1 46 ? 7.52 13.273 3.779 1 98.56 46 LEU B N 1
ATOM 1401 C CA . LEU B 1 46 ? 6.18 13.781 4.047 1 98.56 46 LEU B CA 1
ATOM 1402 C C . LEU B 1 46 ? 5.977 15.148 3.395 1 98.56 46 LEU B C 1
ATOM 1404 O O . LEU B 1 46 ? 6.738 16.078 3.65 1 98.56 46 LEU B O 1
ATOM 1408 N N . TYR B 1 47 ? 4.98 15.203 2.525 1 97.25 47 TYR B N 1
ATOM 1409 C CA . TYR B 1 47 ? 4.695 16.422 1.787 1 97.25 47 TYR B CA 1
ATOM 1410 C C . TYR B 1 47 ? 3.312 16.969 2.139 1 97.25 47 TYR B C 1
ATOM 1412 O O . TYR B 1 47 ? 2.449 16.219 2.607 1 97.25 47 TYR B O 1
ATOM 1420 N N . ASP B 1 48 ? 3.158 18.219 1.954 1 95.88 48 ASP B N 1
ATOM 1421 C CA . ASP B 1 48 ? 1.85 18.828 1.723 1 95.88 48 ASP B CA 1
ATOM 1422 C C . ASP B 1 48 ? 1.566 18.969 0.228 1 95.88 48 ASP B C 1
ATOM 1424 O O . ASP B 1 48 ? 2.26 19.703 -0.475 1 95.88 48 ASP B O 1
ATOM 1428 N N . ASP B 1 49 ? 0.592 18.125 -0.165 1 91.25 49 ASP B N 1
ATOM 1429 C CA . ASP B 1 49 ? 0.239 18.125 -1.581 1 91.25 49 ASP B CA 1
ATOM 1430 C C . ASP B 1 49 ? -0.563 19.375 -1.946 1 91.25 49 ASP B C 1
ATOM 1432 O O . ASP B 1 49 ? -1.661 19.594 -1.427 1 91.25 49 ASP B O 1
ATOM 1436 N N . ASP B 1 50 ? -0.094 20.203 -2.797 1 78.88 50 ASP B N 1
ATOM 1437 C CA . ASP B 1 50 ? -0.816 21.391 -3.232 1 78.88 50 ASP B CA 1
ATOM 1438 C C . ASP B 1 50 ? -1.509 21.156 -4.574 1 78.88 50 ASP B C 1
ATOM 1440 O O . ASP B 1 50 ? -0.875 20.719 -5.535 1 78.88 50 ASP B O 1
ATOM 1444 N N . ARG B 1 51 ? -2.799 20.859 -4.645 1 61.56 51 ARG B N 1
ATOM 1445 C CA . ARG B 1 51 ? -3.613 20.562 -5.82 1 61.56 51 ARG B CA 1
ATOM 1446 C C . ARG B 1 51 ? -3.572 21.719 -6.816 1 61.56 51 ARG B C 1
ATOM 1448 O O . ARG B 1 51 ? -3.982 21.562 -7.969 1 61.56 51 ARG B O 1
ATOM 1455 N N . GLY B 1 52 ? -2.604 22.562 -6.766 1 55.31 52 GLY B N 1
ATOM 1456 C CA . GLY B 1 52 ? -2.512 23.688 -7.684 1 55.31 52 GLY B CA 1
ATOM 1457 C C . GLY B 1 52 ? -1.142 23.828 -8.32 1 55.31 52 GLY B C 1
ATOM 1458 O O . GLY B 1 52 ? -0.452 22.828 -8.555 1 55.31 52 GLY B O 1
ATOM 1459 N N . LEU B 1 53 ? -0.934 25.016 -8.875 1 55.94 53 LEU B N 1
ATOM 1460 C CA . LEU B 1 53 ? 0.232 25.391 -9.672 1 55.94 53 LEU B CA 1
ATOM 1461 C C . LEU B 1 53 ? 1.504 25.328 -8.828 1 55.94 53 LEU B C 1
ATOM 1463 O O . LEU B 1 53 ? 2.611 25.375 -9.375 1 55.94 53 LEU B O 1
ATOM 1467 N N . ASP B 1 54 ? 1.288 25.047 -7.527 1 59.34 54 ASP B N 1
ATOM 1468 C CA . ASP B 1 54 ? 2.488 25.141 -6.703 1 59.34 54 ASP B CA 1
ATOM 1469 C C . ASP B 1 54 ? 3.049 23.75 -6.391 1 59.34 54 ASP B C 1
ATOM 1471 O O . ASP B 1 54 ? 2.312 22.766 -6.398 1 59.34 54 ASP B O 1
ATOM 1475 N N . ALA B 1 55 ? 4.336 23.75 -6.359 1 71.25 55 ALA B N 1
ATOM 1476 C CA . ALA B 1 55 ? 5.062 22.531 -6.016 1 71.25 55 ALA B CA 1
ATOM 1477 C C . ALA B 1 55 ? 4.703 22.047 -4.609 1 71.25 55 ALA B C 1
ATOM 1479 O O . ALA B 1 55 ? 4.336 22.859 -3.752 1 71.25 55 ALA B O 1
ATOM 1480 N N . ASP B 1 56 ? 4.656 20.719 -4.414 1 83 56 ASP B N 1
ATOM 1481 C CA . ASP B 1 56 ? 4.473 20.125 -3.09 1 83 56 ASP B CA 1
ATOM 1482 C C . ASP B 1 56 ? 5.461 20.719 -2.084 1 83 56 ASP B C 1
ATOM 1484 O O . ASP B 1 56 ? 6.613 20.984 -2.426 1 83 56 ASP B O 1
ATOM 1488 N N . ASP B 1 57 ? 4.953 21.047 -0.865 1 91.25 57 ASP B N 1
ATOM 1489 C CA . ASP B 1 57 ? 5.832 21.5 0.203 1 91.25 57 ASP B CA 1
ATOM 1490 C C . ASP B 1 57 ? 6.367 20.328 1.023 1 91.25 57 ASP B C 1
ATOM 1492 O O . ASP B 1 57 ? 5.59 19.531 1.546 1 91.25 57 ASP B O 1
ATOM 1496 N N . LEU B 1 58 ? 7.652 20.281 1.103 1 95.56 58 LEU B N 1
ATOM 1497 C CA . LEU B 1 58 ? 8.273 19.25 1.932 1 95.56 58 LEU B CA 1
ATOM 1498 C C . LEU B 1 58 ? 8.125 19.594 3.412 1 95.56 58 LEU B C 1
ATOM 1500 O O . LEU B 1 58 ? 8.609 20.625 3.875 1 95.56 58 LEU B O 1
ATOM 1504 N N . MET B 1 59 ? 7.48 18.688 4.09 1 97.38 59 MET B N 1
ATOM 1505 C CA . MET B 1 59 ? 7.281 18.906 5.52 1 97.38 59 MET B CA 1
ATOM 1506 C C . MET B 1 59 ? 8.359 18.1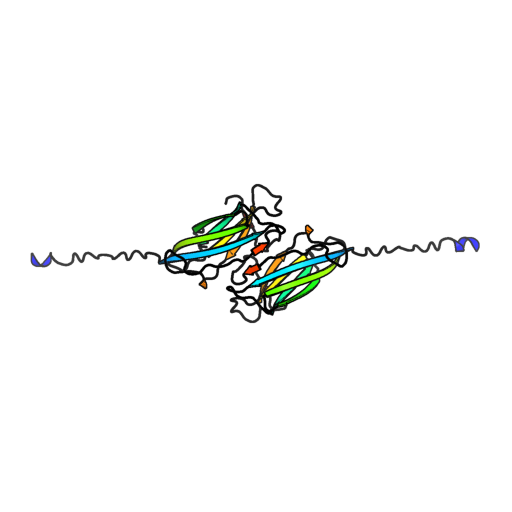88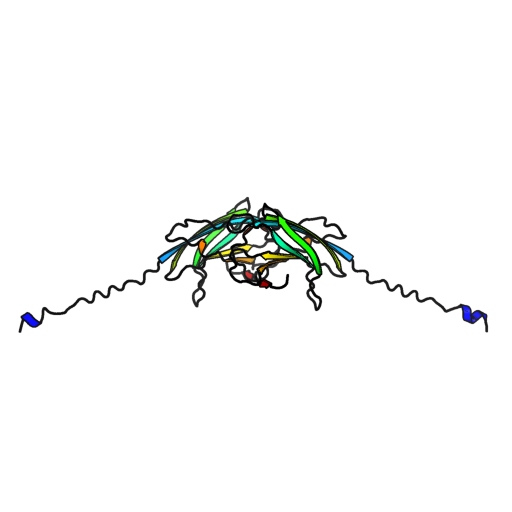 6.336 1 97.38 59 MET B C 1
ATOM 1508 O O . MET B 1 59 ? 8.773 18.688 7.387 1 97.38 59 MET B O 1
ATOM 1512 N N . ALA B 1 60 ? 8.75 17.031 5.941 1 98.25 60 ALA B N 1
ATOM 1513 C CA . ALA B 1 60 ? 9.766 16.25 6.629 1 98.25 60 ALA B CA 1
ATOM 1514 C C . ALA B 1 60 ? 10.359 15.188 5.707 1 98.25 60 ALA B C 1
ATOM 1516 O O . ALA B 1 60 ? 9.719 14.766 4.742 1 98.25 60 ALA B O 1
ATOM 1517 N N . SER B 1 61 ? 11.555 14.805 6.004 1 98.5 61 SER B N 1
ATOM 1518 C CA . SER B 1 61 ? 12.242 13.727 5.293 1 98.5 61 SER B CA 1
ATOM 1519 C C . SER B 1 61 ? 13.047 12.859 6.25 1 98.5 61 SER B C 1
ATOM 1521 O O . SER B 1 61 ? 13.484 13.328 7.305 1 98.5 61 SER B O 1
ATOM 1523 N N . GLY B 1 62 ? 13.188 11.609 5.895 1 98.44 62 GLY B N 1
ATOM 1524 C CA . GLY B 1 62 ? 13.977 10.68 6.68 1 98.44 62 GLY B CA 1
ATOM 1525 C C . GLY B 1 62 ? 14.297 9.398 5.938 1 98.44 62 GLY B C 1
ATOM 1526 O O . GLY B 1 62 ? 14.023 9.281 4.742 1 98.44 62 GLY B O 1
ATOM 1527 N N . LYS B 1 63 ? 15.008 8.539 6.664 1 98.62 63 LYS B N 1
ATOM 1528 C CA . LYS B 1 63 ? 15.344 7.211 6.16 1 98.62 63 LYS B CA 1
ATOM 1529 C C . LYS B 1 63 ? 14.969 6.125 7.164 1 98.62 63 LYS B C 1
ATOM 1531 O O . LYS B 1 63 ? 14.977 6.363 8.375 1 98.62 63 LYS B O 1
ATOM 1536 N N . THR B 1 64 ? 14.625 5.02 6.613 1 98.88 64 THR B N 1
ATOM 1537 C CA . THR B 1 64 ? 14.328 3.906 7.508 1 98.88 64 THR B CA 1
ATOM 1538 C C . THR B 1 64 ? 15.594 3.449 8.234 1 98.88 64 THR B C 1
ATOM 1540 O O . THR B 1 64 ? 16.688 3.533 7.691 1 98.88 64 THR B O 1
ATOM 1543 N N . ASN B 1 65 ? 15.391 2.957 9.422 1 98.81 65 ASN B N 1
ATOM 1544 C CA . ASN B 1 65 ? 16.5 2.475 10.234 1 98.81 65 ASN B CA 1
ATOM 1545 C C . ASN B 1 65 ? 16.781 0.995 9.977 1 98.81 65 ASN B C 1
ATOM 1547 O O . ASN B 1 65 ? 16.297 0.429 8.992 1 98.81 65 ASN B O 1
ATOM 1551 N N . GLN B 1 66 ? 17.531 0.307 10.867 1 98.62 66 GLN B N 1
ATOM 1552 C CA . GLN B 1 66 ? 18 -1.062 10.68 1 98.62 66 GLN B CA 1
ATOM 1553 C C . GLN B 1 66 ? 16.859 -2.057 10.781 1 98.62 66 GLN B C 1
ATOM 1555 O O . GLN B 1 66 ? 16.984 -3.215 10.383 1 98.62 66 GLN B O 1
ATOM 1560 N N . ARG B 1 67 ? 15.773 -1.601 11.328 1 98.62 67 ARG B N 1
ATOM 1561 C CA . ARG B 1 67 ? 14.602 -2.467 11.43 1 98.62 67 ARG B CA 1
ATOM 1562 C C . ARG B 1 67 ? 13.57 -2.121 10.367 1 98.62 67 ARG B C 1
ATOM 1564 O O . ARG B 1 67 ? 12.438 -2.602 10.414 1 98.62 67 ARG B O 1
ATOM 1571 N N . GLY B 1 68 ? 13.875 -1.186 9.461 1 98.88 68 GLY B N 1
ATOM 1572 C CA . GLY B 1 68 ? 12.953 -0.744 8.422 1 98.88 68 GLY B CA 1
ATOM 1573 C C . GLY B 1 68 ? 11.953 0.287 8.914 1 98.88 68 GLY B C 1
ATOM 1574 O O . GLY B 1 68 ? 10.984 0.598 8.219 1 98.88 68 GLY B O 1
ATOM 1575 N N . GLU B 1 69 ? 12.172 0.813 10.07 1 98.94 69 GLU B N 1
ATOM 1576 C CA . GLU B 1 69 ? 11.211 1.719 10.695 1 98.94 69 GLU B CA 1
ATOM 1577 C C . GLU B 1 69 ? 11.477 3.166 10.297 1 98.94 69 GLU B C 1
ATOM 1579 O O . GLU B 1 69 ? 12.633 3.559 10.086 1 98.94 69 GLU B O 1
ATOM 1584 N N . PHE B 1 70 ? 10.469 3.939 10.25 1 98.88 70 PHE B N 1
ATOM 1585 C CA . PHE B 1 70 ? 10.586 5.383 10.078 1 98.88 70 PHE B CA 1
ATOM 1586 C C . PHE B 1 70 ? 9.5 6.109 10.867 1 98.88 70 PHE B C 1
ATOM 1588 O O . PHE B 1 70 ? 8.477 5.516 11.219 1 98.88 70 PHE B O 1
ATOM 1595 N N . HIS B 1 71 ? 9.711 7.301 11.148 1 98.88 71 HIS B N 1
ATOM 1596 C CA . HIS B 1 71 ? 8.789 8.258 11.75 1 98.88 71 HIS B CA 1
ATOM 1597 C C . HIS B 1 71 ? 9.062 9.672 11.25 1 98.88 71 HIS B C 1
ATOM 1599 O O . HIS B 1 71 ? 10.18 10.18 11.375 1 98.88 71 HIS B O 1
ATOM 1605 N N . LEU B 1 72 ? 8.062 10.258 10.641 1 98.88 72 LEU B N 1
ATOM 1606 C CA . LEU B 1 72 ? 8.156 11.633 10.148 1 98.88 72 LEU B CA 1
ATOM 1607 C C . LEU B 1 72 ? 7.094 12.508 10.797 1 98.88 72 LEU B C 1
ATOM 1609 O O . LEU B 1 72 ? 5.961 12.07 11.008 1 98.88 72 LEU B O 1
ATOM 1613 N N . SER B 1 73 ? 7.453 13.641 11.078 1 98.69 73 SER B N 1
ATOM 1614 C CA . SER B 1 73 ? 6.562 14.688 11.57 1 98.69 73 SER B CA 1
ATOM 1615 C C . SER B 1 73 ? 6.945 16.047 11.008 1 98.69 73 SER B C 1
ATOM 1617 O O . SER B 1 73 ? 8.125 16.391 10.961 1 98.69 73 SER B O 1
ATOM 1619 N N . GLY B 1 74 ? 5.934 16.766 10.555 1 98.19 74 GLY B N 1
ATOM 1620 C CA . GLY B 1 74 ? 6.207 18.078 9.992 1 98.19 74 GLY B CA 1
ATOM 1621 C C . GLY B 1 74 ? 4.984 18.984 9.961 1 98.19 74 GLY B C 1
ATOM 1622 O O . GLY B 1 74 ? 3.875 18.547 10.258 1 98.19 74 GLY B O 1
ATOM 1623 N N . SER B 1 75 ? 5.211 20.266 9.703 1 97.06 75 SER B N 1
ATOM 1624 C CA . SER B 1 75 ? 4.137 21.25 9.68 1 97.06 75 SER B CA 1
ATOM 1625 C C . SER B 1 75 ? 4.285 22.188 8.492 1 97.06 75 SER B C 1
ATOM 1627 O O . SER B 1 75 ? 5.348 22.266 7.871 1 97.06 75 SER B O 1
ATOM 1629 N N . GLU B 1 76 ? 3.242 22.812 8.156 1 94.06 76 GLU B N 1
ATOM 1630 C CA . GLU B 1 76 ? 3.182 23.812 7.09 1 94.06 76 GLU B CA 1
ATOM 1631 C C . GLU B 1 76 ? 2.115 24.859 7.375 1 94.06 76 GLU B C 1
ATOM 1633 O O . GLU B 1 76 ? 1.097 24.562 8.008 1 94.06 76 GLU B O 1
ATOM 1638 N N . ASP B 1 77 ? 2.379 26.078 6.887 1 91.56 77 ASP B N 1
ATOM 1639 C CA . ASP B 1 77 ? 1.385 27.141 6.961 1 91.56 77 ASP B CA 1
ATOM 1640 C C . ASP B 1 77 ? 0.546 27.203 5.688 1 91.56 77 ASP B C 1
ATOM 1642 O O . ASP B 1 77 ? 1.087 27.312 4.586 1 91.56 77 ASP B O 1
ATOM 1646 N N . GLU B 1 78 ? -0.689 27.031 5.902 1 88.5 78 GLU B N 1
ATOM 1647 C CA . GLU B 1 78 ? -1.595 27.109 4.758 1 88.5 78 GLU B CA 1
ATOM 1648 C C . GLU B 1 78 ? -2.941 27.703 5.156 1 88.5 78 GLU B C 1
ATOM 1650 O O . GLU B 1 78 ? -3.406 27.5 6.281 1 88.5 78 GLU B O 1
ATOM 1655 N N . MET B 1 79 ? -3.609 28.344 4.168 1 86.12 79 MET B N 1
ATOM 1656 C CA . MET B 1 79 ? -4.938 28.891 4.418 1 86.12 79 MET B CA 1
ATOM 1657 C C . MET B 1 79 ? -5.996 27.797 4.402 1 86.12 79 MET B C 1
ATOM 1659 O O . MET B 1 79 ? -6.977 27.859 5.141 1 86.12 79 MET B O 1
ATOM 1663 N N . THR B 1 80 ? -5.746 26.906 3.516 1 88.62 80 THR B N 1
ATOM 1664 C CA . THR B 1 80 ? -6.621 25.75 3.441 1 88.62 80 THR B CA 1
ATOM 1665 C C . THR B 1 80 ? -5.992 24.547 4.152 1 88.62 80 THR B C 1
ATOM 1667 O O . THR B 1 80 ? -4.816 24.594 4.52 1 88.62 80 THR B O 1
ATOM 1670 N N . PRO B 1 81 ? -6.793 23.594 4.457 1 91.94 81 PRO B N 1
ATOM 1671 C CA . PRO B 1 81 ? -6.188 22.391 5.043 1 91.94 81 PRO B CA 1
ATOM 1672 C C . PRO B 1 81 ? -5.047 21.844 4.195 1 91.94 81 PRO B C 1
ATOM 1674 O O . PRO B 1 81 ? -5.121 21.859 2.965 1 91.94 81 PRO B O 1
ATOM 1677 N N . ILE B 1 82 ? -4.047 21.406 4.918 1 94 82 ILE B N 1
ATOM 1678 C CA . ILE B 1 82 ? -2.971 20.734 4.199 1 94 82 ILE B CA 1
ATOM 1679 C C . ILE B 1 82 ? -3.459 19.375 3.688 1 94 82 ILE B C 1
ATOM 1681 O O . ILE B 1 82 ? -4.469 18.859 4.16 1 94 82 ILE B O 1
ATOM 1685 N N . ASP B 1 83 ? -2.758 18.781 2.701 1 95.25 83 ASP B N 1
ATOM 1686 C CA . ASP B 1 83 ? -3.002 17.453 2.137 1 95.25 83 ASP B CA 1
ATOM 1687 C C . ASP B 1 83 ? -1.772 16.562 2.281 1 95.25 83 ASP B C 1
ATOM 1689 O O . ASP B 1 83 ? -1.063 16.312 1.306 1 95.25 83 ASP B O 1
ATOM 1693 N N . PRO B 1 84 ? -1.587 16.047 3.477 1 97.44 84 PRO B N 1
ATOM 1694 C CA . PRO B 1 84 ? -0.352 15.297 3.707 1 97.44 84 PRO B CA 1
ATOM 1695 C C . PRO B 1 84 ? -0.284 14.008 2.891 1 97.44 84 PRO B C 1
ATOM 1697 O O . PRO B 1 84 ? -1.286 13.297 2.76 1 97.44 84 PRO B O 1
ATOM 1700 N N . LYS B 1 85 ? 0.878 13.758 2.396 1 97.75 85 LYS B N 1
ATOM 1701 C CA . LYS B 1 85 ? 1.13 12.492 1.704 1 97.75 85 LYS B CA 1
ATOM 1702 C C . LYS B 1 85 ? 2.535 11.977 1.995 1 97.75 85 LYS B C 1
ATOM 1704 O O . LYS B 1 85 ? 3.473 12.766 2.146 1 97.75 85 LYS B O 1
ATOM 1709 N N . LEU B 1 86 ? 2.627 10.742 2.057 1 98.38 86 LEU B N 1
ATOM 1710 C CA . LEU B 1 86 ? 3.891 10.039 2.244 1 98.38 86 LEU B CA 1
ATOM 1711 C C . LEU B 1 86 ? 4.422 9.508 0.916 1 98.38 86 LEU B C 1
ATOM 1713 O O . LEU B 1 86 ? 3.713 8.797 0.202 1 98.38 86 LEU B O 1
ATOM 1717 N N . ASN B 1 87 ? 5.605 9.883 0.612 1 97.88 87 ASN B N 1
ATOM 1718 C CA . ASN B 1 87 ? 6.324 9.273 -0.505 1 97.88 87 ASN B CA 1
ATOM 1719 C C . ASN B 1 87 ? 7.441 8.352 -0.021 1 97.88 87 ASN B C 1
ATOM 1721 O O . ASN B 1 87 ? 8.219 8.719 0.862 1 97.88 87 ASN B O 1
ATOM 1725 N N . ILE B 1 88 ? 7.488 7.242 -0.598 1 98 88 ILE B N 1
ATOM 1726 C CA . ILE B 1 88 ? 8.523 6.242 -0.335 1 98 88 ILE B CA 1
ATOM 1727 C C . ILE B 1 88 ? 9.328 5.988 -1.606 1 98 88 ILE B C 1
ATOM 1729 O O . ILE B 1 88 ? 8.766 5.625 -2.643 1 98 88 ILE B O 1
ATOM 1733 N N . TYR B 1 89 ? 10.594 6.203 -1.534 1 96.88 89 TYR B N 1
ATOM 1734 C CA . TYR B 1 89 ? 11.5 5.996 -2.658 1 96.88 89 TYR B CA 1
ATOM 1735 C C . TYR B 1 89 ? 12.398 4.789 -2.418 1 96.88 89 TYR B C 1
ATOM 1737 O O . TYR B 1 89 ? 13.227 4.793 -1.502 1 96.88 89 TYR B O 1
ATOM 1745 N N . HIS B 1 90 ? 12.312 3.838 -3.242 1 96.5 90 HIS B N 1
ATOM 1746 C CA . HIS B 1 90 ? 13.016 2.605 -2.904 1 96.5 90 HIS B CA 1
ATOM 1747 C C . HIS B 1 90 ? 13.469 1.866 -4.16 1 96.5 90 HIS B C 1
ATOM 1749 O O . HIS B 1 90 ? 12.984 2.15 -5.258 1 96.5 90 HIS B O 1
ATOM 1755 N N . ASP B 1 91 ? 14.367 0.932 -3.926 1 94.38 91 ASP B N 1
ATOM 1756 C CA . ASP B 1 91 ? 14.93 0.146 -5.02 1 94.38 91 ASP B CA 1
ATOM 1757 C C . ASP B 1 91 ? 14.641 -1.342 -4.832 1 94.38 91 ASP B C 1
ATOM 1759 O O . ASP B 1 91 ? 15.367 -2.191 -5.352 1 94.38 91 ASP B O 1
ATOM 1763 N N . CYS B 1 92 ? 13.656 -1.65 -4.055 1 95.44 92 CYS B N 1
ATOM 1764 C CA . CYS B 1 92 ? 13.336 -3.057 -3.834 1 95.44 92 CYS B CA 1
ATOM 1765 C C . CYS B 1 92 ? 12.961 -3.74 -5.141 1 95.44 92 CYS B C 1
ATOM 1767 O O . CYS B 1 92 ? 11.984 -3.359 -5.789 1 95.44 92 CYS B O 1
ATOM 1769 N N . ASN B 1 93 ? 13.664 -4.746 -5.504 1 90.19 93 ASN B N 1
ATOM 1770 C CA . ASN B 1 93 ? 13.469 -5.516 -6.727 1 90.19 93 ASN B CA 1
ATOM 1771 C C . ASN B 1 93 ? 13.461 -4.617 -7.961 1 90.19 93 ASN B C 1
ATOM 1773 O O . ASN B 1 93 ? 12.672 -4.824 -8.883 1 90.19 93 ASN B O 1
ATOM 1777 N N . ASP B 1 94 ? 14.18 -3.537 -7.863 1 84.56 94 ASP B N 1
ATOM 1778 C CA . ASP B 1 94 ? 14.242 -2.57 -8.953 1 84.56 94 ASP B CA 1
ATOM 1779 C C . ASP B 1 94 ? 15.562 -2.682 -9.711 1 84.56 94 ASP B C 1
ATOM 1781 O O . ASP B 1 94 ? 16.625 -2.434 -9.148 1 84.56 94 ASP B O 1
ATOM 1785 N N . GLY B 1 95 ? 15.617 -3.096 -10.906 1 75.19 95 GLY B N 1
ATOM 1786 C CA . GLY B 1 95 ? 16.812 -3.256 -11.711 1 75.19 95 GLY B CA 1
ATOM 1787 C C . GLY B 1 95 ? 17.125 -2.043 -12.57 1 75.19 95 GLY B C 1
ATOM 1788 O O . GLY B 1 95 ? 18.094 -2.049 -13.336 1 75.19 95 GLY B O 1
ATOM 1789 N N . ILE B 1 96 ? 16.344 -1.05 -12.477 1 77.31 96 ILE B N 1
ATOM 1790 C CA . ILE B 1 96 ? 16.484 0.094 -13.375 1 77.31 96 ILE B CA 1
ATOM 1791 C C . ILE B 1 96 ? 17.141 1.255 -12.625 1 77.31 96 ILE B C 1
ATOM 1793 O O . ILE B 1 96 ? 16.578 1.758 -11.641 1 77.31 96 ILE B O 1
ATOM 1797 N N . LYS B 1 97 ? 18.484 1.473 -13.047 1 76.25 97 LYS B N 1
ATOM 1798 C CA . LYS B 1 97 ? 19.188 2.65 -12.562 1 76.25 97 LYS B CA 1
ATOM 1799 C C . LYS B 1 97 ? 19.391 3.676 -13.672 1 76.25 97 LYS B C 1
ATOM 1801 O O . LYS B 1 97 ? 19.516 3.312 -14.844 1 76.25 97 LYS B O 1
ATOM 1806 N N . PRO B 1 98 ? 19.375 5.215 -13.508 1 77.5 98 PRO B N 1
ATOM 1807 C CA . PRO B 1 98 ? 19.188 5.883 -12.219 1 77.5 98 PRO B CA 1
ATOM 1808 C C . PRO B 1 98 ? 17.703 6.082 -11.875 1 77.5 98 PRO B C 1
ATOM 1810 O O . PRO B 1 98 ? 16.828 5.695 -12.648 1 77.5 98 PRO B O 1
ATOM 1813 N N . CYS B 1 99 ? 17.047 6.016 -10.875 1 88.44 99 CYS B N 1
ATOM 1814 C CA . CYS B 1 99 ? 15.711 6.324 -10.398 1 88.44 99 CYS B CA 1
ATOM 1815 C C . CYS B 1 99 ? 15.203 5.234 -9.461 1 88.44 99 CYS B C 1
ATOM 1817 O O . CYS B 1 99 ? 15.727 4.121 -9.453 1 88.44 99 CYS B O 1
ATOM 1819 N N . GLN B 1 100 ? 14.391 5.613 -8.75 1 94.69 100 GLN B N 1
ATOM 1820 C CA . GLN B 1 100 ? 13.82 4.699 -7.762 1 94.69 100 GLN B CA 1
ATOM 1821 C C . GLN B 1 100 ? 12.305 4.578 -7.934 1 94.69 100 GLN B C 1
ATOM 1823 O O . GLN B 1 100 ? 11.656 5.496 -8.438 1 94.69 100 GLN B O 1
ATOM 1828 N N . ARG B 1 101 ? 11.836 3.42 -7.602 1 96 101 ARG B N 1
ATOM 1829 C CA . ARG B 1 101 ? 10.391 3.271 -7.457 1 96 101 ARG B CA 1
ATOM 1830 C C . ARG B 1 101 ? 9.852 4.223 -6.395 1 96 101 ARG B C 1
ATOM 1832 O O . ARG B 1 101 ? 10.477 4.418 -5.348 1 96 101 ARG B O 1
ATOM 1839 N N . LYS B 1 102 ? 8.766 4.824 -6.695 1 95.81 102 LYS B N 1
ATOM 1840 C CA . LYS B 1 102 ? 8.117 5.742 -5.766 1 95.81 102 LYS B CA 1
ATOM 1841 C C . LYS B 1 102 ? 6.676 5.316 -5.492 1 95.81 102 LYS B C 1
ATOM 1843 O O . LYS B 1 102 ? 5.863 5.23 -6.418 1 95.81 102 LYS B O 1
ATOM 1848 N N . PHE B 1 103 ? 6.492 5.094 -4.242 1 95 103 PHE B N 1
ATOM 1849 C CA . PHE B 1 103 ? 5.164 4.758 -3.74 1 95 103 PHE B CA 1
ATOM 1850 C C . PHE B 1 103 ? 4.629 5.863 -2.84 1 95 103 PHE B C 1
ATOM 1852 O O . PHE B 1 103 ? 5.367 6.41 -2.016 1 95 103 PHE B O 1
ATOM 1859 N N . THR B 1 104 ? 3.285 6.203 -3.098 1 96.81 104 THR B N 1
ATOM 1860 C CA . THR B 1 104 ? 2.699 7.328 -2.377 1 96.81 104 THR B CA 1
ATOM 1861 C C . THR B 1 104 ? 1.479 6.883 -1.576 1 96.81 104 THR B C 1
ATOM 1863 O O . THR B 1 104 ? 0.681 6.07 -2.051 1 96.81 104 THR B O 1
ATOM 1866 N N . ILE B 1 105 ? 1.355 7.383 -0.391 1 97.19 105 ILE B N 1
ATOM 1867 C CA . ILE B 1 105 ? 0.16 7.23 0.431 1 97.19 105 ILE B CA 1
ATOM 1868 C C . ILE B 1 105 ? -0.383 8.609 0.81 1 97.19 105 ILE B C 1
ATOM 1870 O O . ILE B 1 105 ? 0.32 9.406 1.428 1 97.19 105 ILE B O 1
ATOM 1874 N N . LYS B 1 106 ? -1.572 8.891 0.449 1 96.75 106 LYS B N 1
ATOM 1875 C CA . LYS B 1 106 ? -2.232 10.109 0.913 1 96.75 106 LYS B CA 1
ATOM 1876 C C . LYS B 1 106 ? -2.893 9.891 2.271 1 96.75 106 LYS B C 1
ATOM 1878 O O . LYS B 1 106 ? -3.695 8.969 2.438 1 96.75 106 LYS B O 1
ATOM 1883 N N . LEU B 1 107 ? -2.564 10.703 3.168 1 97.56 107 LEU B N 1
ATOM 1884 C CA . LEU B 1 107 ? -3.102 10.562 4.516 1 97.56 107 LEU B CA 1
ATOM 1885 C C . LEU B 1 107 ? -4.477 11.211 4.625 1 97.56 107 LEU B C 1
ATOM 1887 O O . LEU B 1 107 ? -4.723 12.266 4.027 1 97.56 107 LEU B O 1
ATOM 1891 N N . PRO B 1 108 ? -5.328 10.656 5.457 1 96.5 108 PRO B N 1
ATOM 1892 C CA . PRO B 1 108 ? -6.637 11.281 5.664 1 96.5 108 PRO B CA 1
ATOM 1893 C C . PRO B 1 108 ? -6.543 12.625 6.383 1 96.5 108 PRO B C 1
ATOM 1895 O O . PRO B 1 108 ? -5.637 12.828 7.195 1 96.5 108 PRO B O 1
ATOM 1898 N N . ASP B 1 109 ? -7.539 13.398 6.215 1 95.5 109 ASP B N 1
ATOM 1899 C CA . ASP B 1 109 ? -7.598 14.711 6.848 1 95.5 109 ASP B CA 1
ATOM 1900 C C . ASP B 1 109 ? -7.656 14.586 8.367 1 95.5 109 ASP B C 1
ATOM 1902 O O . ASP B 1 109 ? -7.207 15.484 9.086 1 95.5 109 ASP B O 1
ATOM 1906 N N . SER B 1 110 ? -8.172 13.523 8.82 1 96.31 110 SER B N 1
ATOM 1907 C CA . SER B 1 110 ? -8.344 13.328 10.258 1 96.31 110 SER B CA 1
ATOM 1908 C C . SER B 1 110 ? -6.996 13.25 10.969 1 96.31 110 SER B C 1
ATOM 1910 O O . SER B 1 110 ? -6.93 13.32 12.195 1 96.31 110 SER B O 1
ATOM 1912 N N . TYR B 1 111 ? -5.988 13.188 10.273 1 97.62 111 TYR B N 1
ATOM 1913 C CA . TYR B 1 111 ? -4.664 13.109 10.867 1 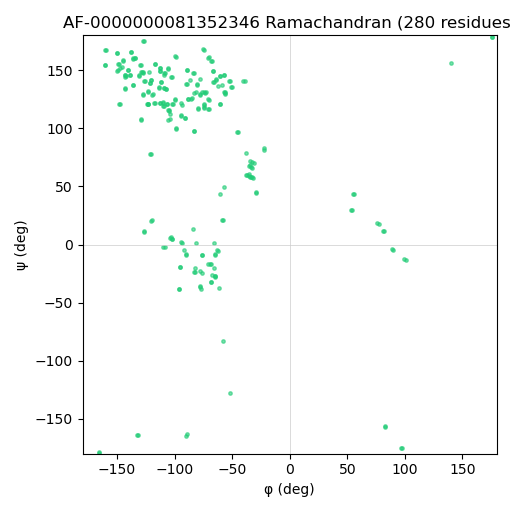97.62 111 TYR B CA 1
ATOM 1914 C C . TYR B 1 111 ? -3.945 14.445 10.789 1 97.62 111 TYR B C 1
ATOM 1916 O O . TYR B 1 111 ? -2.76 14.547 11.117 1 97.62 111 TYR B O 1
ATOM 1924 N N . ILE B 1 112 ? -4.602 15.445 10.352 1 97.56 112 ILE B N 1
ATOM 1925 C CA . ILE B 1 112 ? -4.09 16.812 10.383 1 97.56 112 ILE B CA 1
ATOM 1926 C C . ILE B 1 112 ? -4.332 17.422 11.758 1 97.56 112 ILE B C 1
ATOM 1928 O O . ILE B 1 11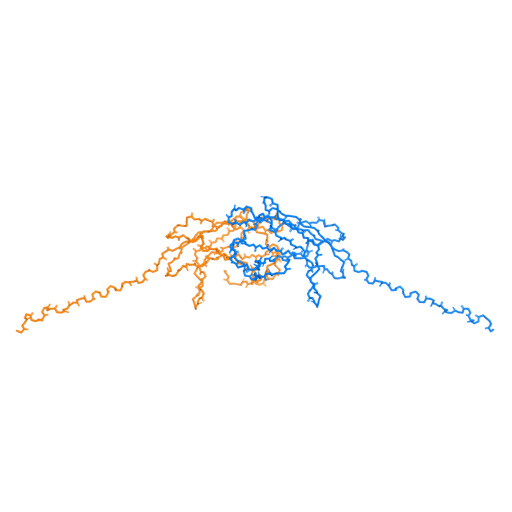2 ? -5.422 17.297 12.32 1 97.56 112 ILE B O 1
ATOM 1932 N N . SER B 1 113 ? -3.311 17.969 12.266 1 97.94 113 SER B N 1
ATOM 1933 C CA . SER B 1 113 ? -3.408 18.656 13.547 1 97.94 113 SER B CA 1
ATOM 1934 C C . SER B 1 113 ? -3.211 20.156 13.391 1 97.94 113 SER B C 1
ATOM 1936 O O . SER B 1 113 ? -2.502 20.609 12.484 1 97.94 113 SER B O 1
ATOM 1938 N N . GLN B 1 114 ? -3.844 20.875 14.234 1 96.19 114 GLN B N 1
ATOM 1939 C CA . GLN B 1 114 ? -3.572 22.297 14.305 1 96.19 114 GLN B CA 1
ATOM 1940 C C . GLN B 1 114 ? -2.309 22.578 15.117 1 96.19 114 GLN B C 1
ATOM 1942 O O . GLN B 1 114 ? -2.08 21.969 16.156 1 96.19 114 GLN B O 1
ATOM 1947 N N . GLY B 1 115 ? -1.575 23.469 14.586 1 96.44 115 GLY B N 1
ATOM 1948 C CA . GLY B 1 115 ? -0.334 23.812 15.258 1 96.44 115 GLY B CA 1
ATOM 1949 C C . GLY B 1 115 ? 0.873 23.094 14.695 1 96.44 115 GLY B C 1
ATOM 1950 O O . GLY B 1 115 ? 0.764 22.375 13.695 1 96.44 115 GLY B O 1
ATOM 1951 N N . LYS B 1 116 ? 2 23.266 15.289 1 96.19 116 LYS B N 1
ATOM 1952 C CA . LYS B 1 116 ? 3.281 22.797 14.766 1 96.19 116 LYS B CA 1
ATOM 1953 C C . LYS B 1 116 ? 3.508 21.328 15.125 1 96.19 116 LYS B C 1
ATOM 1955 O O . LYS B 1 116 ? 4.324 20.641 14.5 1 96.19 116 LYS B O 1
ATOM 1960 N N . THR B 1 117 ? 2.844 20.891 16.188 1 97.19 117 THR B N 1
ATOM 1961 C CA . THR B 1 117 ? 3.076 19.531 16.656 1 97.19 117 THR B CA 1
ATOM 1962 C C . THR B 1 117 ? 1.859 18.656 16.391 1 97.19 117 THR B C 1
ATOM 1964 O O . THR B 1 117 ? 0.769 18.922 16.906 1 97.19 117 THR B O 1
ATOM 1967 N N . PRO B 1 118 ? 2.045 17.625 15.688 1 98.19 118 PRO B N 1
ATOM 1968 C CA . PRO B 1 118 ? 0.907 16.734 15.438 1 98.19 118 PRO B CA 1
ATOM 1969 C C . PRO B 1 118 ? 0.381 16.078 16.719 1 98.19 118 PRO B C 1
ATOM 1971 O O . PRO B 1 118 ? 1.167 15.664 17.578 1 98.19 118 PRO B O 1
ATOM 1974 N N . SER B 1 119 ? -0.863 15.961 16.766 1 97.62 119 SER B N 1
ATOM 1975 C CA . SER B 1 119 ? -1.494 15.32 17.922 1 97.62 119 SER B CA 1
ATOM 1976 C C . SER B 1 119 ? -1.767 13.844 17.656 1 97.62 119 SER B C 1
ATOM 1978 O O . SER B 1 119 ? -2.045 13.086 18.578 1 97.62 119 SER B O 1
ATOM 1980 N N . LYS B 1 120 ? -1.788 13.43 16.391 1 97 120 LYS B N 1
ATOM 1981 C CA . LYS B 1 120 ? -2.01 12.047 15.984 1 97 120 LYS B CA 1
ATOM 1982 C C . LYS B 1 120 ? -0.958 11.594 14.977 1 97 120 LYS B C 1
ATOM 1984 O O . LYS B 1 120 ? -0.456 12.406 14.195 1 97 120 LYS B O 1
ATOM 1989 N N . VAL B 1 121 ? -0.641 10.352 15.102 1 98.38 121 VAL B N 1
ATOM 1990 C CA . VAL B 1 121 ? 0.319 9.781 14.164 1 98.38 121 VAL B CA 1
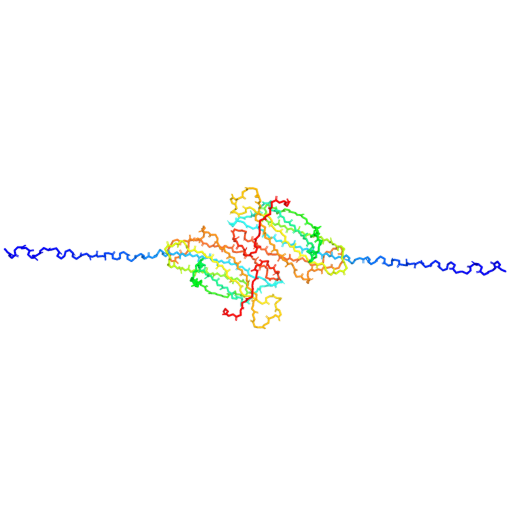ATOM 1991 C C . VAL B 1 121 ? -0.377 8.75 13.281 1 98.38 121 VAL B C 1
ATOM 1993 O O . VAL B 1 121 ? -1.045 7.84 13.781 1 98.38 121 VAL B O 1
ATOM 1996 N N . TYR B 1 122 ? -0.347 8.938 11.961 1 98.62 122 TYR B N 1
ATOM 1997 C CA . TYR B 1 122 ? -0.806 7.918 11.023 1 98.62 122 TYR B CA 1
ATOM 1998 C C . TYR B 1 122 ? 0.153 6.73 11 1 98.62 122 TYR B C 1
ATOM 2000 O O . TYR B 1 122 ? 1.312 6.875 10.602 1 98.62 122 TYR B O 1
ATOM 2008 N N . ASP B 1 123 ? -0.312 5.582 11.391 1 98.75 123 ASP B N 1
ATOM 2009 C CA . ASP B 1 123 ? 0.48 4.359 11.297 1 98.75 123 ASP B CA 1
ATOM 2010 C C . ASP B 1 123 ? 0.244 3.65 9.969 1 98.75 123 ASP B C 1
ATOM 2012 O O . ASP B 1 123 ? -0.806 3.035 9.766 1 98.75 123 ASP B O 1
ATOM 2016 N N . ALA B 1 124 ? 1.268 3.725 9.164 1 98.44 124 ALA B N 1
ATOM 2017 C CA . ALA B 1 124 ? 1.146 3.16 7.82 1 98.44 124 ALA B CA 1
ATOM 2018 C C . ALA B 1 124 ? 1.24 1.638 7.855 1 98.44 124 ALA B C 1
ATOM 2020 O O . ALA B 1 124 ? 0.952 0.968 6.859 1 98.44 124 ALA B O 1
ATOM 2021 N N . GLY B 1 125 ? 1.583 1.091 9 1 98.25 125 GLY B N 1
ATOM 2022 C CA . GLY B 1 125 ? 1.738 -0.351 9.109 1 98.25 125 GLY B CA 1
ATOM 2023 C C . GLY B 1 125 ? 3.094 -0.842 8.641 1 98.25 125 GLY B C 1
ATOM 2024 O O . GLY B 1 125 ? 4.105 -0.161 8.82 1 98.25 125 GLY B O 1
ATOM 2025 N N . THR B 1 126 ? 3.148 -2.074 8.258 1 98.69 126 THR B N 1
ATOM 2026 C CA . THR B 1 126 ? 4.305 -2.699 7.629 1 98.69 126 THR B CA 1
ATOM 2027 C C . THR B 1 126 ? 4.066 -2.896 6.133 1 98.69 126 THR B C 1
ATOM 2029 O O . THR B 1 126 ? 3.193 -3.672 5.738 1 98.69 126 THR B O 1
ATOM 2032 N N . ILE B 1 127 ? 4.797 -2.275 5.355 1 98.12 127 ILE B N 1
ATOM 2033 C CA . ILE B 1 127 ? 4.578 -2.279 3.914 1 98.12 127 ILE B CA 1
ATOM 2034 C C . ILE B 1 127 ? 5.641 -3.141 3.232 1 98.12 127 ILE B C 1
ATOM 2036 O O . ILE B 1 127 ? 6.84 -2.885 3.373 1 98.12 127 ILE B O 1
ATOM 2040 N N . GLN B 1 128 ? 5.203 -4.152 2.541 1 98.31 128 GLN B N 1
ATOM 2041 C CA . GLN B 1 128 ? 6.055 -4.961 1.674 1 98.31 128 GLN B CA 1
ATOM 2042 C C . GLN B 1 128 ? 6.297 -4.262 0.337 1 98.31 128 GLN B C 1
ATOM 2044 O O . GLN B 1 128 ? 5.383 -4.141 -0.48 1 98.31 128 GLN B O 1
ATOM 2049 N N . LEU B 1 129 ? 7.531 -3.941 0.075 1 98 129 LEU B N 1
ATOM 2050 C CA . LEU B 1 129 ? 7.863 -3.092 -1.064 1 98 129 LEU B CA 1
ATOM 2051 C C . LEU B 1 129 ? 8.117 -3.932 -2.312 1 98 129 LEU B C 1
ATOM 2053 O O . LEU B 1 129 ? 8.219 -3.393 -3.418 1 98 129 LEU B O 1
ATOM 2057 N N . ALA B 1 130 ? 8.18 -5.234 -2.139 1 97.5 130 ALA B N 1
ATOM 2058 C CA . ALA B 1 130 ? 8.562 -6.09 -3.258 1 97.5 130 ALA B CA 1
ATOM 2059 C C . ALA B 1 130 ? 7.492 -6.094 -4.344 1 97.5 130 ALA B C 1
ATOM 2061 O O . ALA B 1 130 ? 7.801 -6.25 -5.527 1 97.5 130 ALA B O 1
ATOM 2062 N N . GLY B 1 131 ? 6.258 -5.949 -3.85 1 96.19 131 GLY B N 1
ATOM 2063 C CA . GLY B 1 131 ? 5.18 -5.902 -4.82 1 96.19 131 GLY B CA 1
ATOM 2064 C C . GLY B 1 131 ? 5.105 -4.582 -5.566 1 96.19 131 GLY B C 1
ATOM 2065 O O . GLY B 1 131 ? 5.773 -3.615 -5.199 1 96.19 131 GLY B O 1
ATOM 2066 N N . SER B 1 132 ? 4.309 -4.637 -6.621 1 93.88 132 SER B N 1
ATOM 2067 C CA . SER B 1 132 ? 4.062 -3.404 -7.363 1 93.88 132 SER B CA 1
ATOM 2068 C C . SER B 1 132 ? 2.639 -2.902 -7.141 1 93.88 132 SER B C 1
ATOM 2070 O O . SER B 1 132 ? 1.709 -3.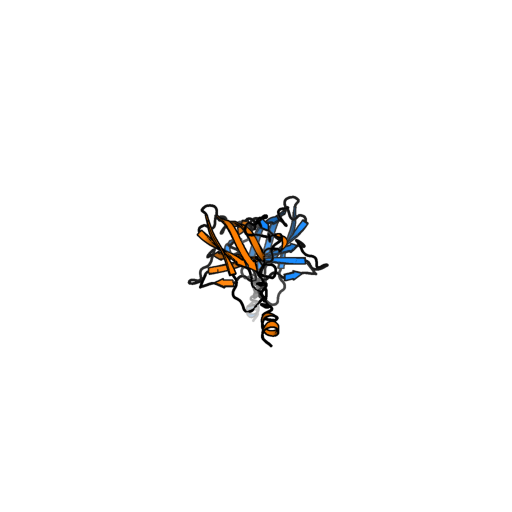697 -6.996 1 93.88 132 SER B O 1
ATOM 2072 N N . PHE B 1 133 ? 2.562 -1.651 -7.176 1 91.75 133 PHE B N 1
ATOM 2073 C CA . PHE B 1 133 ? 1.291 -0.992 -6.906 1 91.75 133 PHE B CA 1
ATOM 2074 C C . PHE B 1 133 ? 0.837 -0.177 -8.109 1 91.75 133 PHE B C 1
ATOM 2076 O O . PHE B 1 133 ? 1.587 0.658 -8.617 1 91.75 133 PHE B O 1
ATOM 2083 N N . PRO B 1 134 ? -0.395 -0.416 -8.5 1 91.19 134 PRO B N 1
ATOM 2084 C CA . PRO B 1 134 ? -0.887 0.499 -9.531 1 91.19 134 PRO B CA 1
ATOM 2085 C C . PRO B 1 134 ? -0.795 1.965 -9.117 1 91.19 134 PRO B C 1
ATOM 2087 O O . PRO B 1 134 ? -1.165 2.314 -7.992 1 91.19 134 PRO B O 1
ATOM 2090 N N . GLY B 1 135 ? -0.253 2.811 -9.93 1 91.94 135 GLY B N 1
ATOM 2091 C CA . GLY B 1 135 ? -0.074 4.219 -9.609 1 91.94 135 GLY B CA 1
ATOM 2092 C C . GLY B 1 135 ? 1.333 4.551 -9.148 1 91.94 135 GLY B C 1
ATOM 2093 O O . GLY B 1 135 ? 1.682 5.723 -9 1 91.94 135 GLY B O 1
ATOM 2094 N N . GLU B 1 136 ? 2.033 3.477 -8.875 1 93.69 136 GLU B N 1
ATOM 2095 C CA . GLU B 1 136 ? 3.447 3.711 -8.594 1 93.69 136 GLU B CA 1
ATOM 2096 C C . GLU B 1 136 ? 4.129 4.422 -9.766 1 93.69 136 GLU B C 1
ATOM 2098 O O . GLU B 1 136 ? 3.812 4.164 -10.922 1 93.69 136 GLU B O 1
ATOM 2103 N N . THR B 1 137 ? 5.086 5.277 -9.352 1 93.25 137 THR B N 1
ATOM 2104 C CA . THR B 1 137 ? 5.883 5.984 -10.352 1 93.25 137 THR B CA 1
ATOM 2105 C C . THR B 1 137 ? 7.375 5.789 -10.094 1 93.25 137 THR B C 1
ATOM 2107 O O . THR B 1 137 ? 7.762 5.035 -9.195 1 93.25 137 THR B O 1
ATOM 2110 N N . ARG B 1 138 ? 8.125 6.309 -11.016 1 93.19 138 ARG B N 1
ATOM 2111 C CA . ARG B 1 138 ? 9.578 6.352 -10.836 1 93.19 138 ARG B CA 1
ATOM 2112 C C . ARG B 1 138 ? 10.062 7.785 -10.656 1 93.19 138 ARG B C 1
ATOM 2114 O O . ARG B 1 138 ? 9.547 8.703 -11.289 1 93.19 138 ARG B O 1
ATOM 2121 N N . ASP B 1 139 ? 11 7.879 -9.75 1 91.69 139 ASP B N 1
ATOM 2122 C CA . ASP B 1 139 ? 11.547 9.195 -9.469 1 91.69 139 ASP B CA 1
ATOM 2123 C C . ASP B 1 139 ? 13.078 9.188 -9.562 1 91.69 139 ASP B C 1
ATOM 2125 O O . ASP B 1 139 ? 13.742 8.367 -8.93 1 91.69 139 ASP B O 1
ATOM 2129 N N . CYS B 1 140 ? 13.594 10.156 -10.32 1 88.94 140 CYS B N 1
ATOM 2130 C CA . CYS B 1 140 ? 15.031 10.195 -10.547 1 88.94 140 CYS B CA 1
ATOM 2131 C C . CYS B 1 140 ? 15.664 11.375 -9.82 1 88.94 140 CYS B C 1
ATOM 2133 O O . CYS B 1 140 ? 16.891 11.57 -9.883 1 88.94 140 CYS B O 1
ATOM 2135 N N . LEU B 1 141 ? 14.938 12.234 -9.125 1 78.88 141 LEU B N 1
ATOM 2136 C CA . LEU B 1 141 ? 15.43 13.523 -8.633 1 78.88 141 LEU B CA 1
ATOM 2137 C C . LEU B 1 141 ? 15.18 13.656 -7.137 1 78.88 141 LEU B C 1
ATOM 2139 O O . LEU B 1 141 ? 15.5 14.695 -6.543 1 78.88 141 LEU B O 1
ATOM 2143 N N . HIS B 1 142 ? 14.828 12.719 -6.449 1 74.06 142 HIS B N 1
ATOM 2144 C CA . HIS B 1 142 ? 14.414 12.992 -5.078 1 74.06 142 HIS B CA 1
ATOM 2145 C C . HIS B 1 142 ? 15.617 13.219 -4.168 1 74.06 142 HIS B C 1
ATOM 2147 O O . HIS B 1 142 ? 16.734 12.789 -4.488 1 74.06 142 HIS B O 1
#

Secondary structure (DSSP, 8-state):
--SSTTS--------------EEEEEEEEEEEEETTEE-TT-EEEEEE--SSSSPPEEEEEEE--TTSEEEEEEEEEESSPP-EEEEEEE-TT----S-EEEEEEEPPGGG-EESSS-S--EEEEEEETTSB-TT-EEES--/--GGGSS--------------EEEEEEEEEEEEETTEE-TT-EEEEEE--SSSSPPEEEEEEE--TTSEEEEEEEEEESSPP-EEEEEEE-TT---SS-EEEEEEEPPGGG-EESSS-S--EEEEEEETTSB-TT-EEES--

pLDDT: mean 86.51, std 18.82, range [35.56, 98.94]

InterPro domains:
  IPR001534 Transthyretin-like [PF01060] (29-108)
  IPR001534 Transthyretin-like [PTHR21700] (7-142)
  IPR038479 Transthyretin-like superfamily [G3DSA:2.60.40.3330] (22-134)

Radius of gyration: 28.0 Å; Cα contacts (8 Å, |Δi|>4): 702; chains: 2; bounding box: 42×134×73 Å

Organism: NCBI:txid860376

Nearest PDB structures (foldseek):
  4mrb-assembly1_A-2  TM=5.550E-01  e=4.600E-04  Homo sapiens
  2igl-assembly1_C  TM=6.393E-01  e=1.964E-03  Escherichia coli K-12
  7kcn-assembly1_A-2  TM=5.496E-01  e=4.291E-03  synthetic construct
  3pyc-assembly1_A  TM=5.256E-01  e=7.296E-01  Homo sapiens
  5dfz-assembly1_A  TM=3.801E-01  e=5.444E+00  Saccharomyces cerevisiae S288C